Protein AF-A0A972PXU7-F1 (afdb_monomer_lite)

Structure (mmCIF, N/CA/C/O backbone):
data_AF-A0A972PXU7-F1
#
_entry.id   AF-A0A972PXU7-F1
#
loop_
_atom_site.group_PDB
_atom_site.id
_atom_site.type_symbol
_atom_site.label_atom_id
_atom_site.label_alt_id
_atom_site.label_comp_id
_atom_site.label_asym_id
_atom_site.label_entity_id
_atom_site.label_seq_id
_atom_site.pdbx_PDB_ins_code
_atom_site.Cartn_x
_atom_site.Cartn_y
_atom_site.Cartn_z
_atom_site.occupancy
_atom_site.B_iso_or_equiv
_atom_site.auth_seq_id
_atom_site.auth_comp_id
_atom_site.auth_asym_id
_atom_site.auth_atom_id
_atom_site.pdbx_PDB_model_num
ATOM 1 N N . MET A 1 1 ? -17.058 19.982 -6.299 1.00 46.00 1 MET A N 1
ATOM 2 C CA . MET A 1 1 ? -17.234 18.539 -6.049 1.00 46.00 1 MET A CA 1
ATOM 3 C C . MET A 1 1 ? -18.704 18.322 -5.757 1.00 46.00 1 MET A C 1
ATOM 5 O O . MET A 1 1 ? -19.185 18.882 -4.786 1.00 46.00 1 MET A O 1
ATOM 9 N N . ASN A 1 2 ? -19.433 17.648 -6.646 1.00 34.81 2 ASN A N 1
ATOM 10 C CA . ASN A 1 2 ? -20.823 17.286 -6.378 1.00 34.81 2 ASN A CA 1
ATOM 11 C C . ASN A 1 2 ? -20.800 16.030 -5.502 1.00 34.81 2 ASN A C 1
ATOM 13 O O . ASN A 1 2 ? -20.272 15.005 -5.926 1.00 34.81 2 ASN A O 1
ATOM 17 N N . GLU A 1 3 ? -21.329 16.130 -4.285 1.00 41.19 3 GLU A N 1
ATOM 18 C CA . GLU A 1 3 ? -21.506 15.033 -3.328 1.00 41.19 3 GLU A CA 1
ATOM 19 C C . GLU A 1 3 ? -22.617 14.077 -3.800 1.00 41.19 3 GLU A C 1
ATOM 21 O O . GLU A 1 3 ? -23.653 13.910 -3.157 1.00 41.19 3 GLU A O 1
ATOM 26 N N . SER A 1 4 ? -22.451 13.456 -4.969 1.00 44.94 4 SER A N 1
ATOM 27 C CA . SER A 1 4 ? -23.325 12.360 -5.379 1.00 44.94 4 SER A CA 1
ATOM 28 C C . SER A 1 4 ? -23.064 11.171 -4.453 1.00 44.94 4 SER A C 1
ATOM 30 O O . SER A 1 4 ? -22.029 10.518 -4.574 1.00 44.94 4 SER A O 1
ATOM 32 N N . GLN A 1 5 ? -23.979 10.973 -3.500 1.00 45.97 5 GLN A N 1
ATOM 33 C CA . GLN A 1 5 ? -24.183 9.804 -2.633 1.00 45.97 5 GLN A CA 1
ATOM 34 C C . GLN A 1 5 ? -23.050 8.768 -2.675 1.00 45.97 5 GLN A C 1
ATOM 36 O O . GLN A 1 5 ? -23.049 7.829 -3.471 1.00 45.97 5 GLN A O 1
ATOM 41 N N . TRP A 1 6 ? -22.078 8.953 -1.783 1.00 54.47 6 TRP A N 1
ATOM 42 C CA . TRP A 1 6 ? -20.998 8.006 -1.547 1.00 54.47 6 TRP A CA 1
ATOM 43 C C . TRP A 1 6 ? -21.564 6.726 -0.920 1.00 54.47 6 TRP A C 1
ATOM 45 O O . TRP A 1 6 ? -21.807 6.676 0.283 1.00 54.47 6 TRP A O 1
ATOM 55 N N . ASN A 1 7 ? -21.796 5.691 -1.727 1.00 61.12 7 ASN A N 1
ATOM 56 C CA . ASN A 1 7 ? -22.289 4.401 -1.246 1.00 61.12 7 ASN A CA 1
ATOM 57 C C . ASN A 1 7 ? -21.093 3.460 -1.016 1.00 61.12 7 ASN A C 1
ATOM 59 O O . ASN A 1 7 ? -20.758 2.642 -1.867 1.00 61.12 7 ASN A O 1
ATOM 63 N N . SER A 1 8 ? -20.381 3.656 0.099 1.00 77.50 8 SER A N 1
ATOM 64 C CA . SER A 1 8 ? -19.246 2.802 0.482 1.00 77.50 8 SER A CA 1
ATOM 65 C C . SER A 1 8 ? -19.729 1.547 1.190 1.00 77.50 8 SER A C 1
ATOM 67 O O . SER A 1 8 ? -20.596 1.606 2.065 1.00 77.50 8 SER A O 1
ATOM 69 N N . GLU A 1 9 ? -19.119 0.410 0.864 1.00 87.31 9 GLU A N 1
ATOM 70 C CA . GLU A 1 9 ? -19.305 -0.819 1.639 1.00 87.31 9 GLU A CA 1
ATOM 71 C C . GLU A 1 9 ? -18.681 -0.702 3.045 1.00 87.31 9 GLU A C 1
ATOM 73 O O . GLU A 1 9 ? -19.134 -1.367 3.974 1.00 87.31 9 GLU A O 1
ATOM 78 N N . TYR A 1 10 ? -17.687 0.174 3.221 1.00 95.06 10 TYR A N 1
ATOM 79 C CA . TYR A 1 10 ? -16.932 0.327 4.468 1.00 95.06 10 TYR A CA 1
ATOM 80 C C . TYR A 1 10 ? -17.072 1.735 5.050 1.00 95.06 10 TYR A C 1
ATOM 82 O O . TYR A 1 10 ? -17.041 2.731 4.323 1.00 95.06 10 TYR A O 1
ATOM 90 N N . ASP A 1 11 ? -17.159 1.811 6.371 1.00 96.06 11 ASP A N 1
ATOM 91 C CA . ASP A 1 11 ? -17.209 3.055 7.139 1.00 96.06 11 ASP A CA 1
ATOM 92 C C . ASP A 1 11 ? -15.798 3.633 7.361 1.00 96.06 11 ASP A C 1
ATOM 94 O O . ASP A 1 11 ? -15.631 4.842 7.535 1.00 96.06 11 ASP A O 1
ATOM 98 N N . ALA A 1 12 ? -14.764 2.784 7.303 1.00 97.62 12 ALA A N 1
ATOM 99 C CA . ALA A 1 12 ? -13.365 3.197 7.332 1.00 97.62 12 ALA A CA 1
ATOM 100 C C . ALA A 1 12 ? -12.458 2.271 6.507 1.00 97.62 12 ALA A C 1
ATOM 102 O O . ALA A 1 12 ? -12.722 1.078 6.340 1.00 97.62 12 ALA A O 1
ATOM 103 N N . VAL A 1 13 ? -11.343 2.829 6.039 1.00 98.31 13 VAL A N 1
ATOM 104 C CA . VAL A 1 13 ? -10.237 2.095 5.420 1.00 98.31 13 VAL A CA 1
ATOM 105 C C . VAL A 1 13 ? -8.972 2.362 6.225 1.00 98.31 13 VAL A C 1
ATOM 107 O O . VAL A 1 13 ? -8.625 3.515 6.475 1.00 98.31 13 VAL A O 1
ATOM 110 N N . ILE A 1 14 ? -8.273 1.304 6.621 1.00 98.44 14 ILE A N 1
ATOM 111 C CA . ILE A 1 14 ? -7.017 1.371 7.369 1.00 98.44 14 ILE A CA 1
ATOM 112 C C . ILE A 1 14 ? -5.935 0.688 6.541 1.00 98.44 14 ILE A C 1
ATOM 114 O O . ILE A 1 14 ? -6.064 -0.478 6.202 1.00 98.44 14 ILE A O 1
ATOM 118 N N . SER A 1 15 ? -4.852 1.389 6.238 1.00 98.31 15 SER A N 1
ATOM 119 C CA . SER A 1 15 ? -3.673 0.843 5.570 1.00 98.31 15 SER A CA 1
ATOM 120 C C . SER A 1 15 ? -2.505 0.775 6.543 1.00 98.31 15 SER A C 1
ATOM 122 O O . SER A 1 15 ? -2.267 1.730 7.282 1.00 98.31 15 SER A O 1
ATOM 124 N N . VAL A 1 16 ? -1.787 -0.346 6.555 1.00 97.19 16 VAL A N 1
ATOM 125 C CA . VAL A 1 16 ? -0.719 -0.649 7.512 1.00 97.19 16 VAL A CA 1
ATOM 126 C C . VAL A 1 16 ? 0.554 -1.046 6.756 1.00 97.19 16 VAL A C 1
ATOM 128 O O . VAL A 1 16 ? 0.605 -2.125 6.167 1.00 97.19 16 VAL A O 1
ATOM 131 N N . ASP A 1 17 ? 1.596 -0.207 6.814 1.00 94.56 17 ASP A N 1
ATOM 132 C CA . ASP A 1 17 ? 2.968 -0.607 6.452 1.00 94.56 17 ASP A CA 1
ATOM 133 C C . ASP A 1 17 ? 3.595 -1.298 7.668 1.00 94.56 17 ASP A C 1
ATOM 135 O O . ASP A 1 17 ? 3.670 -0.714 8.754 1.00 94.56 17 ASP A O 1
ATOM 139 N N . LEU A 1 18 ? 3.997 -2.559 7.512 1.00 88.50 18 LEU A N 1
ATOM 140 C CA . LEU A 1 18 ? 4.483 -3.411 8.594 1.00 88.50 18 LEU A CA 1
ATOM 141 C C . LEU A 1 18 ? 5.971 -3.709 8.440 1.00 88.50 18 LEU A C 1
ATOM 143 O O . LEU A 1 18 ? 6.469 -4.115 7.392 1.00 88.50 18 LEU A O 1
ATOM 147 N N . GLY A 1 19 ? 6.693 -3.691 9.557 1.00 82.06 19 GLY A N 1
ATOM 148 C CA . GLY A 1 19 ? 7.965 -4.399 9.614 1.00 82.06 19 GLY A CA 1
ATOM 149 C C . GLY A 1 19 ? 7.732 -5.912 9.556 1.00 82.06 19 GLY A C 1
ATOM 150 O O . GLY A 1 19 ? 7.236 -6.472 10.527 1.00 82.06 19 GLY A O 1
ATOM 151 N N . TRP A 1 20 ? 8.169 -6.600 8.489 1.00 82.12 20 TRP A N 1
ATOM 152 C CA . TRP A 1 20 ? 8.039 -8.071 8.322 1.00 82.12 20 TRP A CA 1
ATOM 153 C C . TRP A 1 20 ? 8.873 -8.910 9.321 1.00 82.12 20 TRP A C 1
ATOM 155 O O . TRP A 1 20 ? 9.271 -10.037 9.040 1.00 82.12 20 TRP A O 1
ATOM 165 N N . SER A 1 21 ? 9.238 -8.356 10.476 1.00 76.75 21 SER A N 1
ATOM 166 C CA . SER A 1 21 ? 9.814 -9.110 11.584 1.00 76.75 21 SER A CA 1
ATOM 167 C C . SER A 1 21 ? 9.607 -8.385 12.916 1.00 76.75 21 SER A C 1
ATOM 169 O O . SER A 1 21 ? 9.570 -7.151 12.940 1.00 76.75 21 SER A O 1
ATOM 171 N N . PRO A 1 22 ? 9.591 -9.109 14.053 1.00 70.88 22 PRO A N 1
ATOM 172 C CA . PRO A 1 22 ? 9.435 -8.497 15.377 1.00 70.88 22 PRO A CA 1
ATOM 173 C C . PRO A 1 22 ? 10.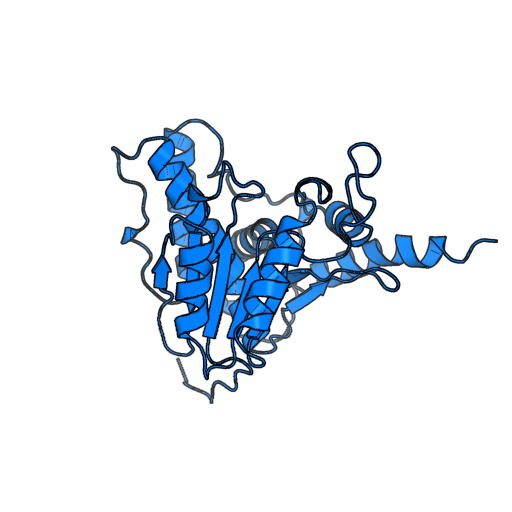482 -7.416 15.681 1.00 70.88 22 PRO A C 1
ATOM 175 O O . PRO A 1 22 ? 10.187 -6.398 16.296 1.00 70.88 22 PRO A O 1
ATOM 178 N N . ARG A 1 23 ? 11.712 -7.584 15.171 1.00 74.19 23 ARG A N 1
ATOM 179 C CA . ARG A 1 23 ? 12.806 -6.603 15.326 1.00 74.19 23 ARG A CA 1
ATOM 180 C C . ARG A 1 23 ? 12.550 -5.282 14.591 1.00 74.19 23 ARG A C 1
ATOM 182 O O . ARG A 1 23 ? 13.282 -4.322 14.806 1.00 74.19 23 ARG A O 1
ATOM 189 N N . LYS A 1 24 ? 11.559 -5.246 13.700 1.00 78.44 24 LYS A N 1
ATOM 190 C CA . LYS A 1 24 ? 11.162 -4.084 12.904 1.00 78.44 24 LYS A CA 1
ATOM 191 C C . LYS A 1 24 ? 9.767 -3.573 13.271 1.00 78.44 24 LYS A C 1
ATOM 193 O O . LYS A 1 24 ? 9.256 -2.732 12.547 1.00 78.44 24 LYS A O 1
ATOM 198 N N . ALA A 1 25 ? 9.171 -4.007 14.383 1.00 72.25 25 ALA A N 1
ATOM 199 C CA . ALA A 1 25 ? 7.842 -3.546 14.803 1.00 72.25 25 ALA A CA 1
ATOM 200 C C . ALA A 1 25 ? 7.746 -2.011 14.967 1.00 72.25 25 ALA A C 1
ATOM 202 O O . ALA A 1 25 ? 6.705 -1.420 14.706 1.00 72.25 25 ALA A O 1
ATOM 203 N N . SER A 1 26 ? 8.852 -1.334 15.298 1.00 76.31 26 SER A N 1
ATOM 204 C CA . SER A 1 26 ? 8.926 0.139 15.359 1.00 76.31 26 SER A CA 1
ATOM 205 C C . SER A 1 26 ? 8.814 0.844 13.996 1.00 76.31 26 SER A C 1
ATOM 207 O O . SER A 1 26 ? 8.694 2.070 13.931 1.00 76.31 26 SER A O 1
ATOM 209 N N . ARG A 1 27 ? 8.876 0.082 12.898 1.00 84.38 27 ARG A N 1
ATOM 210 C CA . ARG A 1 27 ? 8.668 0.549 11.521 1.00 84.38 27 ARG A CA 1
ATOM 211 C C . ARG A 1 27 ? 7.193 0.568 11.134 1.00 84.38 27 ARG A C 1
ATOM 213 O O . ARG A 1 27 ? 6.881 1.084 10.074 1.00 84.38 27 ARG A O 1
ATOM 220 N N . THR A 1 28 ? 6.304 0.047 11.982 1.00 90.62 28 THR A N 1
ATOM 221 C CA . THR A 1 28 ? 4.878 0.030 11.678 1.00 90.62 28 THR A CA 1
ATOM 222 C C . THR A 1 28 ? 4.324 1.447 11.593 1.00 90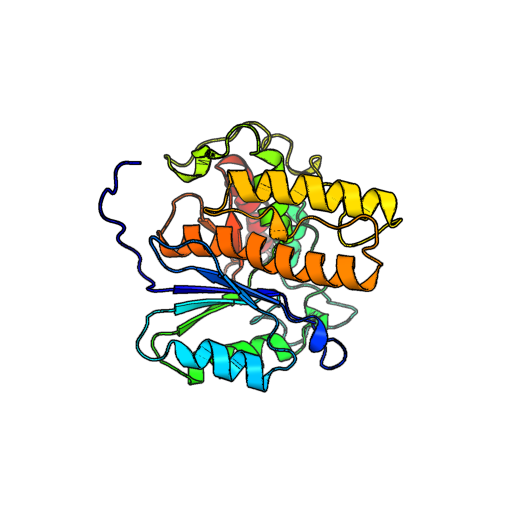.62 28 THR A C 1
ATOM 224 O O . THR A 1 28 ? 4.466 2.252 12.523 1.00 90.62 28 THR A O 1
ATOM 227 N N . ALA A 1 29 ? 3.680 1.734 10.472 1.00 94.56 29 ALA A N 1
ATOM 228 C CA . ALA A 1 29 ? 3.001 2.982 10.187 1.00 94.56 29 ALA A CA 1
ATOM 229 C C . ALA A 1 29 ? 1.600 2.674 9.672 1.00 94.56 29 ALA A C 1
ATOM 231 O O . ALA A 1 29 ? 1.385 1.661 9.009 1.00 94.56 29 ALA A O 1
ATOM 232 N N . ILE A 1 30 ? 0.650 3.546 9.988 1.00 96.62 30 ILE A N 1
ATOM 233 C CA . ILE A 1 30 ? -0.722 3.384 9.530 1.00 96.62 30 ILE A CA 1
ATOM 234 C C . ILE A 1 30 ? -1.267 4.674 8.944 1.00 96.62 30 ILE A C 1
ATOM 236 O O . ILE A 1 30 ? -0.922 5.765 9.403 1.00 96.62 30 ILE A O 1
ATOM 240 N N . ALA A 1 31 ? -2.168 4.524 7.986 1.00 97.88 31 ALA A N 1
ATOM 241 C CA . ALA A 1 31 ? -3.012 5.582 7.467 1.00 97.88 31 ALA A CA 1
ATOM 242 C C . ALA A 1 31 ? -4.472 5.131 7.559 1.00 97.88 31 ALA A C 1
ATOM 244 O O . ALA A 1 31 ? -4.794 3.988 7.244 1.00 97.88 31 ALA A O 1
ATOM 245 N N . ILE A 1 32 ? -5.347 6.013 8.016 1.00 98.00 32 ILE A N 1
ATOM 246 C CA . ILE A 1 32 ? -6.763 5.758 8.246 1.00 98.00 32 ILE A CA 1
ATOM 247 C C . ILE A 1 32 ? -7.543 6.794 7.460 1.00 98.00 32 ILE A C 1
ATOM 249 O O . ILE A 1 32 ? -7.239 7.983 7.518 1.00 98.00 32 ILE A O 1
ATOM 253 N N . TRP A 1 33 ? -8.582 6.349 6.775 1.00 97.38 33 TRP A N 1
ATOM 254 C CA . TRP A 1 33 ? -9.502 7.222 6.075 1.00 97.38 33 TRP A CA 1
ATOM 255 C C . TRP A 1 33 ? -10.946 6.836 6.369 1.00 97.38 33 TRP A C 1
ATOM 257 O O . TRP A 1 33 ? -11.286 5.655 6.451 1.00 97.38 33 TRP A O 1
ATOM 267 N N . ARG A 1 34 ? -11.790 7.858 6.501 1.00 95.69 34 ARG A N 1
ATOM 268 C CA . ARG A 1 34 ? -13.247 7.744 6.555 1.00 95.69 34 ARG A CA 1
ATOM 269 C C . ARG A 1 34 ? -13.848 8.560 5.408 1.00 95.69 34 ARG A C 1
ATOM 271 O O . ARG A 1 34 ? -13.313 9.628 5.097 1.00 95.69 34 ARG A O 1
ATOM 278 N N . PRO A 1 35 ? -14.956 8.111 4.794 1.00 91.38 35 PRO A N 1
ATOM 279 C CA . PRO A 1 35 ? -15.658 8.889 3.781 1.00 91.38 35 PRO A CA 1
ATOM 280 C C . PRO A 1 35 ? -15.925 10.333 4.225 1.00 91.38 35 PRO A C 1
ATOM 282 O O . PRO A 1 35 ? -16.389 10.576 5.337 1.00 91.38 35 PRO A O 1
ATOM 285 N N . GLY A 1 36 ? -15.608 11.292 3.352 1.00 87.75 36 GLY A N 1
ATOM 286 C CA . GLY A 1 36 ? -15.788 12.725 3.619 1.00 87.75 36 GLY A CA 1
ATOM 287 C C . GLY A 1 36 ? -14.758 13.358 4.563 1.00 87.75 36 GLY A C 1
ATOM 288 O O . GLY A 1 36 ? -14.915 14.524 4.913 1.00 87.75 36 GLY A O 1
ATOM 289 N N . GLN A 1 37 ? -13.720 12.627 4.979 1.00 93.19 37 GLN A N 1
ATOM 290 C CA . GLN A 1 37 ? -12.658 13.135 5.851 1.00 93.19 37 GLN A CA 1
ATOM 291 C C . GLN A 1 37 ? -11.286 13.033 5.178 1.00 93.19 37 GLN A C 1
ATOM 293 O O . GLN A 1 37 ? -11.053 12.162 4.333 1.00 93.19 37 GLN A O 1
ATOM 298 N N . ASP A 1 38 ? -10.370 13.907 5.590 1.00 94.31 38 ASP A N 1
ATOM 299 C CA . ASP A 1 38 ? -8.958 13.789 5.233 1.00 94.31 38 ASP A CA 1
ATOM 300 C C . ASP A 1 38 ? -8.331 12.576 5.943 1.00 94.31 38 ASP A C 1
ATOM 302 O O . ASP A 1 38 ? -8.706 12.265 7.081 1.00 94.31 38 ASP A O 1
ATOM 306 N N . PRO A 1 39 ? -7.373 11.873 5.312 1.00 95.88 39 PRO A N 1
ATOM 307 C CA . PRO A 1 39 ? -6.668 10.784 5.957 1.00 95.88 39 PRO A CA 1
ATOM 308 C C . PRO A 1 39 ? -5.892 11.250 7.187 1.00 95.88 39 PRO A C 1
ATOM 310 O O . PRO A 1 39 ? -5.213 12.276 7.172 1.00 95.88 39 PRO A O 1
ATOM 313 N N . VAL A 1 40 ? -5.927 10.431 8.232 1.00 95.81 40 VAL A N 1
ATOM 314 C CA . VAL A 1 40 ? -5.102 10.587 9.433 1.00 95.81 40 VAL A CA 1
ATOM 315 C C . VAL A 1 40 ? -4.091 9.452 9.506 1.00 95.81 40 VAL A C 1
ATOM 317 O O . VAL A 1 40 ? -4.311 8.374 8.962 1.00 95.81 40 VAL A O 1
ATOM 320 N N . TRP A 1 41 ? -2.967 9.657 10.182 1.00 94.38 41 TRP A N 1
ATOM 321 C CA . TRP A 1 41 ? -1.922 8.639 10.299 1.00 94.38 41 TRP A CA 1
ATOM 322 C C . TRP A 1 41 ? -1.381 8.551 11.716 1.00 94.38 41 TRP A C 1
ATOM 324 O O . TRP A 1 41 ? -1.420 9.509 12.488 1.00 94.38 41 TRP A O 1
ATOM 334 N N . ALA A 1 42 ? -0.844 7.383 12.052 1.00 92.38 42 ALA A N 1
ATOM 335 C CA . ALA A 1 42 ? -0.214 7.149 13.342 1.00 92.38 42 ALA A CA 1
ATOM 336 C C . ALA A 1 42 ? 0.944 6.154 13.232 1.00 92.38 42 ALA A C 1
ATOM 338 O O . ALA A 1 42 ? 1.142 5.477 12.220 1.00 92.38 42 ALA A O 1
ATOM 339 N N . LYS A 1 43 ? 1.710 6.052 14.319 1.00 89.19 43 LYS A N 1
ATOM 340 C CA . LYS A 1 43 ? 2.739 5.030 14.509 1.00 89.19 43 LYS A CA 1
ATOM 341 C C . LYS A 1 43 ? 2.464 4.312 15.827 1.00 89.19 43 LYS A C 1
ATOM 343 O O . LYS A 1 43 ? 2.882 4.815 16.867 1.00 89.19 43 LYS A O 1
ATOM 348 N N . PRO A 1 44 ? 1.760 3.169 15.810 1.00 79.88 44 PRO A N 1
ATOM 349 C CA . PRO A 1 44 ? 1.342 2.498 17.039 1.00 79.88 44 PRO A CA 1
ATOM 350 C C . PRO A 1 44 ? 2.519 2.027 17.909 1.00 79.88 44 PRO A C 1
ATOM 352 O O . PRO A 1 44 ? 2.336 1.783 19.087 1.00 79.88 44 PRO A O 1
ATOM 355 N N . GLY A 1 45 ? 3.746 1.929 17.386 1.00 75.12 45 GLY A N 1
ATOM 356 C CA . GLY A 1 45 ? 4.943 1.619 18.182 1.00 75.12 45 GLY A CA 1
ATOM 357 C C . GLY A 1 45 ? 5.078 0.144 18.588 1.00 75.12 45 GLY A C 1
ATOM 358 O O . GLY A 1 45 ? 6.202 -0.328 18.758 1.00 75.12 45 GLY A O 1
ATOM 359 N N . SER A 1 46 ? 3.970 -0.603 18.664 1.00 81.88 46 SER A N 1
ATOM 360 C CA . SER A 1 46 ? 3.931 -2.046 18.922 1.00 81.88 46 SER A CA 1
ATOM 361 C C . SER A 1 46 ? 2.719 -2.735 18.265 1.00 81.88 46 SER A C 1
ATOM 363 O O . SER A 1 46 ? 1.766 -2.075 17.845 1.00 81.88 46 SER A O 1
ATOM 365 N N . SER A 1 47 ? 2.732 -4.074 18.176 1.00 84.50 47 SER A N 1
ATOM 366 C CA . SER A 1 47 ? 1.577 -4.843 17.676 1.00 84.50 47 SER A CA 1
ATOM 367 C C . SER A 1 47 ? 0.344 -4.760 18.594 1.00 84.50 47 SER A C 1
ATOM 369 O O . SER A 1 47 ? -0.751 -4.584 18.064 1.00 84.50 47 SER A O 1
ATOM 371 N N . PRO A 1 48 ? 0.459 -4.836 19.939 1.00 88.44 48 PRO A N 1
ATOM 372 C CA . PRO A 1 48 ? -0.683 -4.591 20.825 1.00 88.44 48 PRO A CA 1
ATOM 373 C C . PRO A 1 48 ? -1.326 -3.215 20.629 1.00 88.44 48 PRO A C 1
ATOM 375 O O . PRO A 1 48 ? -2.550 -3.114 20.598 1.00 88.44 48 PRO A O 1
ATOM 378 N N . ASP A 1 49 ? -0.520 -2.168 20.441 1.00 90.50 49 ASP A N 1
ATOM 379 C CA . ASP A 1 49 ? -1.031 -0.815 20.198 1.00 90.50 49 ASP A CA 1
ATOM 380 C C . ASP A 1 49 ? -1.721 -0.700 18.832 1.00 90.50 49 ASP A C 1
ATOM 382 O O . ASP A 1 49 ? -2.744 -0.026 18.715 1.00 90.50 49 ASP A O 1
ATOM 386 N N . LEU A 1 50 ? -1.212 -1.404 17.811 1.00 92.75 50 LEU A N 1
ATOM 387 C CA . LEU A 1 50 ? -1.865 -1.512 16.503 1.00 92.75 50 LEU A CA 1
ATOM 388 C C . LEU A 1 50 ? -3.251 -2.152 16.639 1.00 92.75 50 LEU A C 1
ATOM 390 O O . LEU A 1 50 ? -4.232 -1.588 16.163 1.00 92.75 50 LEU A O 1
ATOM 394 N N . LEU A 1 51 ? -3.340 -3.303 17.313 1.00 95.19 51 LEU A N 1
ATOM 395 C CA . LEU A 1 51 ? -4.609 -4.007 17.518 1.00 95.19 51 LEU A CA 1
ATOM 396 C C . LEU A 1 51 ? -5.585 -3.180 18.359 1.00 95.19 51 LEU A C 1
ATOM 398 O O . LEU A 1 51 ? -6.769 -3.133 18.040 1.00 95.19 51 LEU A O 1
ATOM 402 N N . LYS A 1 52 ? -5.101 -2.484 19.394 1.00 95.31 52 LYS A N 1
ATOM 403 C CA . LYS A 1 52 ? -5.922 -1.583 20.213 1.00 95.31 52 LYS A CA 1
ATOM 404 C C . LYS A 1 52 ? -6.507 -0.445 19.382 1.00 95.31 52 LYS A C 1
ATOM 406 O O . LYS A 1 52 ? -7.677 -0.113 19.548 1.00 95.31 52 LYS A O 1
ATOM 411 N N . LEU A 1 53 ? -5.701 0.149 18.505 1.00 95.44 53 LEU A N 1
ATOM 412 C CA . LEU A 1 53 ? -6.161 1.223 17.640 1.00 95.44 53 LEU A CA 1
ATOM 413 C C . LEU A 1 53 ? -7.156 0.719 16.588 1.00 95.44 53 LEU A C 1
ATOM 415 O O . LEU A 1 53 ? -8.197 1.331 16.408 1.00 95.44 53 LEU A O 1
ATOM 419 N N . ILE A 1 54 ? -6.896 -0.414 15.933 1.00 96.50 54 ILE A N 1
ATOM 420 C CA . ILE A 1 54 ? -7.873 -1.017 15.009 1.00 96.50 54 ILE A CA 1
ATOM 421 C C . ILE A 1 54 ? -9.169 -1.371 15.761 1.00 96.50 54 ILE A C 1
ATOM 423 O O . ILE A 1 54 ? -10.268 -1.118 15.274 1.00 96.50 54 ILE A O 1
ATOM 427 N N . GLY A 1 55 ? -9.059 -1.862 16.996 1.00 96.94 55 GLY A N 1
ATOM 428 C CA . GLY A 1 55 ? -10.202 -2.154 17.857 1.00 96.94 55 GLY A CA 1
ATOM 429 C C . GLY A 1 55 ? -11.021 -0.935 18.284 1.00 96.94 55 GLY A C 1
ATOM 430 O O . GLY A 1 55 ? -12.164 -1.107 18.698 1.00 96.94 55 GLY A O 1
ATOM 431 N N . SER A 1 56 ? -10.522 0.299 18.132 1.00 97.00 56 SER A N 1
ATOM 432 C CA . SER A 1 56 ? -11.349 1.489 18.380 1.00 97.00 56 SER A CA 1
ATOM 433 C C . SER A 1 56 ? -12.434 1.710 17.321 1.00 97.00 56 SER A C 1
ATOM 435 O O . SER A 1 56 ? -13.259 2.601 17.489 1.00 97.00 56 SER A O 1
ATOM 437 N N . PHE A 1 57 ? -12.432 0.918 16.244 1.00 97.25 57 PHE A N 1
ATOM 438 C CA . PHE A 1 57 ? -13.435 0.934 15.177 1.00 97.25 57 PHE A CA 1
ATOM 439 C C . PHE A 1 57 ? -14.469 -0.196 15.321 1.00 97.25 57 PHE A C 1
ATOM 441 O O . PHE A 1 57 ? -15.210 -0.485 14.387 1.00 97.25 57 PHE A O 1
ATOM 448 N N . VAL A 1 58 ? -14.529 -0.887 16.466 1.00 96.31 58 VAL A N 1
ATOM 449 C CA . VAL A 1 58 ? -15.589 -1.878 16.715 1.00 96.31 58 VAL A CA 1
ATOM 450 C C . VAL A 1 58 ? -16.963 -1.213 16.579 1.00 96.31 58 VAL A C 1
ATOM 452 O O . VAL A 1 58 ? -17.227 -0.189 17.204 1.00 96.31 58 VAL A O 1
ATOM 455 N N . GLY A 1 59 ? -17.833 -1.824 15.773 1.00 93.81 59 GLY A N 1
ATOM 456 C CA . GLY A 1 59 ? -19.131 -1.269 15.376 1.00 93.81 59 GLY A CA 1
ATOM 457 C C . GLY A 1 59 ? -19.159 -0.760 13.932 1.00 93.81 59 GLY A C 1
ATOM 458 O O . GLY A 1 59 ? -20.227 -0.770 13.327 1.00 93.81 59 GLY A O 1
ATOM 459 N N . ASP A 1 60 ? -17.999 -0.420 13.366 1.00 96.06 60 ASP A N 1
ATOM 460 C CA . ASP A 1 60 ? -17.840 -0.010 11.970 1.00 96.06 60 ASP A CA 1
ATOM 461 C C . ASP A 1 60 ? -17.576 -1.234 11.065 1.00 96.06 60 ASP A C 1
ATOM 463 O O . ASP A 1 60 ? -16.982 -2.238 11.485 1.00 96.06 60 ASP A O 1
ATOM 467 N N . ARG A 1 61 ? -17.954 -1.140 9.784 1.00 97.31 61 ARG A N 1
ATOM 468 C CA . ARG A 1 61 ? -17.435 -2.002 8.713 1.00 97.31 61 ARG A CA 1
ATOM 469 C C . ARG A 1 61 ? -16.097 -1.445 8.242 1.00 97.31 61 ARG A C 1
ATOM 471 O O . ARG A 1 61 ? -16.047 -0.347 7.693 1.00 97.31 61 ARG A O 1
ATOM 478 N N . VAL A 1 62 ? -15.008 -2.184 8.434 1.00 98.25 62 VAL A N 1
ATOM 479 C CA . VAL A 1 62 ? -13.648 -1.668 8.199 1.00 98.25 62 VAL A CA 1
ATOM 480 C C . VAL A 1 62 ? -12.896 -2.540 7.210 1.00 98.25 62 VAL A C 1
ATOM 482 O O . VAL A 1 62 ? -12.789 -3.752 7.396 1.00 98.25 62 VAL A O 1
ATOM 485 N N . LEU A 1 63 ? -12.326 -1.911 6.184 1.00 98.50 63 LEU A N 1
ATOM 486 C CA . LEU A 1 63 ? -11.355 -2.547 5.299 1.00 98.50 63 LEU A CA 1
ATOM 487 C C . LEU A 1 63 ? -9.946 -2.281 5.830 1.00 98.50 63 LEU A C 1
ATOM 489 O O . LEU A 1 63 ? -9.528 -1.129 5.927 1.00 98.50 63 LEU A O 1
ATOM 493 N N . VAL A 1 64 ? -9.199 -3.335 6.140 1.00 98.50 64 VAL A N 1
ATOM 494 C CA . VAL A 1 64 ? -7.816 -3.239 6.615 1.00 98.50 64 VAL A CA 1
ATOM 495 C C . VAL A 1 64 ? -6.866 -3.809 5.565 1.00 98.50 64 VAL A C 1
ATOM 497 O O . VAL A 1 64 ? -6.949 -4.980 5.213 1.00 98.50 64 VAL A O 1
ATOM 500 N N . LEU A 1 65 ? -5.943 -2.985 5.078 1.00 98.50 65 LEU A N 1
ATOM 501 C CA . LEU A 1 65 ? -4.897 -3.341 4.128 1.00 98.50 65 LEU A CA 1
ATOM 502 C C . LEU A 1 65 ? -3.581 -3.560 4.875 1.00 98.50 65 LEU A C 1
ATOM 504 O O . LEU A 1 65 ? -3.096 -2.643 5.539 1.00 98.50 65 LEU A O 1
ATOM 508 N N . LEU A 1 66 ? -2.982 -4.741 4.742 1.00 97.56 66 LEU A N 1
ATOM 509 C CA . LEU A 1 66 ? -1.687 -5.060 5.346 1.00 97.56 66 LEU A CA 1
ATOM 510 C C . LEU A 1 66 ? -0.608 -5.198 4.266 1.00 97.56 66 LEU A C 1
ATOM 512 O O . LEU A 1 66 ? -0.724 -6.073 3.409 1.00 97.56 66 LEU A O 1
ATOM 516 N N . ASP A 1 67 ? 0.468 -4.405 4.346 1.00 95.69 67 ASP A N 1
ATOM 517 C CA . ASP A 1 67 ? 1.661 -4.562 3.494 1.00 95.69 67 ASP A CA 1
ATOM 518 C C . ASP A 1 67 ? 2.500 -5.759 3.962 1.00 95.69 67 ASP A C 1
ATOM 520 O O . ASP A 1 67 ? 3.593 -5.616 4.512 1.00 95.69 67 ASP A O 1
ATOM 524 N N . ILE A 1 68 ? 1.928 -6.957 3.850 1.00 95.06 68 ILE A N 1
ATOM 525 C CA . ILE A 1 68 ? 2.560 -8.251 4.106 1.00 95.06 68 ILE A CA 1
ATOM 526 C C . ILE A 1 68 ? 1.666 -9.369 3.542 1.00 95.06 68 ILE A C 1
ATOM 528 O O . ILE A 1 68 ? 0.446 -9.307 3.694 1.00 95.06 68 ILE A O 1
ATOM 532 N N . PRO A 1 69 ? 2.241 -10.439 2.969 1.00 95.62 69 PRO A N 1
ATOM 533 C CA . PRO A 1 69 ? 1.491 -11.640 2.629 1.00 95.62 69 PRO A CA 1
ATOM 534 C C . PRO A 1 69 ? 0.673 -12.207 3.794 1.00 95.62 69 PRO A C 1
ATOM 536 O O . PRO A 1 69 ? 1.235 -12.552 4.837 1.00 95.62 69 PRO A O 1
ATOM 539 N N . ILE A 1 70 ? -0.646 -12.344 3.604 1.00 95.94 70 ILE A N 1
ATOM 540 C CA . ILE A 1 70 ? -1.564 -12.881 4.633 1.00 95.94 70 ILE A CA 1
ATOM 541 C C . ILE A 1 70 ? -2.022 -14.321 4.360 1.00 95.94 70 ILE A C 1
ATOM 543 O O . ILE A 1 70 ? -2.533 -14.985 5.261 1.00 95.94 70 ILE A O 1
ATOM 547 N N . ARG A 1 71 ? -1.853 -14.817 3.126 1.00 95.38 71 ARG A N 1
ATOM 548 C CA . ARG A 1 71 ? -2.247 -16.169 2.680 1.00 95.38 71 ARG A CA 1
ATOM 549 C C . ARG A 1 71 ? -1.252 -16.744 1.668 1.00 95.38 71 ARG A C 1
ATOM 551 O O . ARG A 1 71 ? -0.493 -15.995 1.045 1.00 95.38 71 ARG A O 1
ATOM 558 N N . GLY A 1 72 ? -1.260 -18.068 1.497 1.00 92.69 72 GLY A N 1
ATOM 559 C CA . GLY A 1 72 ? -0.424 -18.763 0.514 1.00 92.69 72 GLY A CA 1
ATOM 560 C C . GLY A 1 72 ? 1.083 -18.758 0.796 1.00 92.69 72 GLY A C 1
ATOM 561 O O . GLY A 1 72 ? 1.860 -18.994 -0.120 1.00 92.69 72 GLY A O 1
ATOM 562 N N . THR A 1 73 ? 1.531 -18.461 2.022 1.00 93.38 73 THR A N 1
ATOM 563 C CA . THR A 1 73 ? 2.965 -18.473 2.385 1.00 93.38 73 THR A CA 1
ATOM 564 C C . THR A 1 73 ? 3.464 -19.824 2.899 1.00 93.38 73 THR A C 1
ATOM 566 O O . THR A 1 73 ? 4.667 -19.997 3.102 1.00 93.38 73 THR A O 1
ATOM 569 N N . GLU A 1 74 ? 2.566 -20.786 3.121 1.00 90.94 74 GLU A N 1
ATOM 570 C CA . GLU A 1 74 ? 2.918 -22.107 3.638 1.00 90.94 74 GLU A CA 1
ATOM 571 C C . GLU A 1 74 ? 3.798 -22.886 2.658 1.00 90.94 74 GLU A C 1
ATOM 573 O O . GLU A 1 74 ? 3.563 -22.892 1.453 1.00 90.94 74 GLU A O 1
ATOM 578 N N . GLY A 1 75 ? 4.836 -23.539 3.184 1.00 91.44 75 GLY A N 1
ATOM 579 C CA . GLY A 1 75 ? 5.775 -24.324 2.380 1.00 91.44 75 GLY A CA 1
ATOM 580 C C . GLY A 1 75 ? 6.765 -23.503 1.545 1.00 91.44 75 GLY A C 1
ATOM 581 O O . GLY A 1 75 ? 7.632 -24.097 0.909 1.00 91.44 75 GLY A O 1
ATOM 582 N N . LEU A 1 76 ? 6.692 -22.165 1.557 1.00 94.94 76 LEU A N 1
ATOM 583 C CA . LEU A 1 76 ? 7.693 -21.322 0.903 1.00 94.94 76 LEU A CA 1
ATOM 584 C C . LEU A 1 76 ? 8.998 -21.284 1.702 1.00 94.94 76 LEU A C 1
ATOM 586 O O . LEU A 1 76 ? 9.008 -21.225 2.934 1.00 94.94 76 LEU A O 1
ATOM 590 N N . ASP A 1 77 ? 10.118 -21.227 0.990 1.00 95.00 77 ASP A N 1
ATOM 591 C CA . ASP A 1 77 ? 11.453 -21.152 1.576 1.00 95.00 77 ASP A CA 1
ATOM 592 C C . ASP A 1 77 ? 12.412 -20.344 0.684 1.00 95.00 77 ASP A C 1
ATOM 594 O O . ASP A 1 77 ? 12.002 -19.627 -0.226 1.00 95.00 77 ASP A O 1
ATOM 598 N N . LYS A 1 78 ? 13.722 -20.402 0.947 1.00 94.94 78 LYS A N 1
ATOM 599 C CA . LYS A 1 78 ? 14.704 -19.675 0.124 1.00 94.94 78 LYS A CA 1
ATOM 600 C C . LYS A 1 78 ? 14.829 -20.224 -1.304 1.00 94.94 78 LYS A C 1
ATOM 602 O O . LYS A 1 78 ? 15.237 -19.464 -2.178 1.00 94.94 78 LYS A O 1
ATOM 607 N N . ALA A 1 79 ? 14.555 -21.510 -1.519 1.00 95.44 79 ALA A N 1
ATOM 608 C CA . ALA A 1 79 ? 14.621 -22.163 -2.824 1.00 95.44 79 ALA A CA 1
ATOM 609 C C . ALA A 1 79 ? 13.335 -21.935 -3.634 1.00 95.44 79 ALA A C 1
ATOM 611 O O . ALA A 1 79 ? 13.404 -21.756 -4.848 1.00 95.44 79 ALA A O 1
ATOM 612 N N . HIS A 1 80 ? 12.190 -21.830 -2.953 1.00 94.88 80 HIS A N 1
ATOM 613 C CA . HIS A 1 80 ? 10.882 -21.505 -3.522 1.00 94.88 80 HIS A CA 1
ATOM 614 C C . HIS A 1 80 ? 10.303 -20.251 -2.840 1.00 94.88 80 HIS A C 1
ATOM 616 O O . HIS A 1 80 ? 9.405 -20.347 -2.003 1.00 94.88 80 HIS A O 1
ATOM 622 N N . PRO A 1 81 ? 10.837 -19.053 -3.154 1.00 96.12 81 PRO A N 1
ATOM 623 C CA . PRO A 1 81 ? 10.589 -17.856 -2.350 1.00 96.12 81 PRO A CA 1
ATOM 624 C C . PRO A 1 81 ? 9.280 -17.115 -2.632 1.00 96.12 81 PRO A C 1
ATOM 626 O O . PRO A 1 81 ? 8.936 -16.201 -1.877 1.00 96.12 81 PRO A O 1
ATOM 629 N N . PHE A 1 82 ? 8.588 -17.462 -3.715 1.00 95.88 82 PHE A N 1
ATOM 630 C CA . PHE A 1 82 ? 7.464 -16.714 -4.276 1.00 95.88 82 PHE A CA 1
ATOM 631 C C . PHE A 1 82 ? 6.252 -17.619 -4.494 1.00 95.88 82 PHE A C 1
ATOM 633 O O . PHE A 1 82 ? 6.396 -18.772 -4.901 1.00 95.88 82 PHE A O 1
ATOM 640 N N . ARG A 1 83 ? 5.056 -17.064 -4.286 1.00 95.50 83 ARG A N 1
ATOM 641 C CA . ARG A 1 83 ? 3.777 -17.682 -4.655 1.00 95.50 83 ARG A CA 1
ATOM 642 C C . ARG A 1 83 ? 3.563 -17.597 -6.170 1.00 95.50 83 ARG A C 1
ATOM 644 O O . ARG A 1 83 ? 4.136 -16.720 -6.819 1.00 95.50 83 ARG A O 1
ATOM 651 N N . PRO A 1 84 ? 2.668 -18.414 -6.746 1.00 94.50 84 PRO A N 1
ATOM 652 C CA . PRO A 1 84 ? 2.224 -18.256 -8.134 1.00 94.50 84 PRO A CA 1
ATOM 653 C C . PRO A 1 84 ? 1.704 -16.852 -8.461 1.00 94.50 84 PRO A C 1
ATOM 655 O O . PRO A 1 84 ? 2.101 -16.279 -9.474 1.00 94.50 84 PRO A O 1
ATOM 658 N N . LEU A 1 85 ? 0.916 -16.257 -7.557 1.00 95.19 85 LEU A N 1
ATOM 659 C CA . LEU A 1 85 ? 0.491 -14.855 -7.644 1.00 95.19 85 LEU A CA 1
ATOM 660 C C . LEU A 1 85 ? 1.686 -13.899 -7.759 1.00 95.19 85 LEU A C 1
ATOM 662 O O . LEU A 1 85 ? 1.721 -13.057 -8.654 1.00 95.19 85 LEU A O 1
ATOM 666 N N . ASP A 1 86 ? 2.700 -14.070 -6.910 1.00 95.69 86 ASP A N 1
ATOM 667 C CA . ASP A 1 86 ? 3.872 -13.195 -6.913 1.00 95.69 86 ASP A CA 1
ATOM 668 C C . ASP A 1 86 ? 4.663 -13.321 -8.220 1.00 95.69 86 ASP A C 1
ATOM 670 O O . ASP A 1 86 ? 5.102 -12.328 -8.796 1.00 95.69 86 ASP A O 1
ATOM 674 N N . MET A 1 87 ? 4.818 -14.546 -8.725 1.00 95.06 87 MET A N 1
ATOM 675 C CA . MET A 1 87 ? 5.497 -14.794 -9.995 1.00 95.06 87 MET A CA 1
ATOM 676 C C . MET A 1 87 ? 4.747 -14.169 -11.180 1.00 95.06 87 MET A C 1
ATOM 678 O O . MET A 1 87 ? 5.387 -13.592 -12.063 1.00 95.06 87 MET A O 1
ATOM 682 N N . ALA A 1 88 ? 3.411 -14.228 -11.194 1.00 95.19 88 ALA A N 1
ATOM 683 C CA . ALA A 1 88 ? 2.594 -13.566 -12.211 1.00 95.19 88 ALA A CA 1
ATOM 684 C C . ALA A 1 88 ? 2.760 -12.036 -12.166 1.00 95.19 88 ALA A C 1
ATOM 686 O O . ALA A 1 88 ? 2.991 -11.402 -13.199 1.00 95.19 88 ALA A O 1
ATOM 687 N N . LEU A 1 89 ? 2.743 -11.441 -10.970 1.00 95.12 89 LEU A N 1
ATOM 688 C CA . LEU A 1 89 ? 2.963 -10.004 -10.774 1.00 95.12 89 LEU A CA 1
ATOM 689 C C . LEU A 1 89 ? 4.374 -9.565 -11.194 1.00 95.12 89 LEU A C 1
ATOM 691 O O . LEU A 1 89 ? 4.529 -8.558 -11.889 1.00 95.12 89 LEU A O 1
ATOM 695 N N . ILE A 1 90 ? 5.400 -10.355 -10.869 1.00 94.44 90 ILE A N 1
ATOM 696 C CA . ILE A 1 90 ? 6.770 -10.135 -11.356 1.00 94.44 90 ILE A CA 1
ATOM 697 C C . ILE A 1 90 ? 6.810 -10.175 -12.889 1.00 94.44 90 ILE A C 1
ATOM 699 O O . ILE A 1 90 ? 7.441 -9.316 -13.507 1.00 94.44 90 ILE A O 1
ATOM 703 N N . GLY A 1 91 ? 6.080 -11.100 -13.522 1.00 91.56 91 GLY A N 1
ATOM 704 C CA . GLY A 1 91 ? 5.903 -11.153 -14.980 1.00 91.56 91 GLY A CA 1
ATOM 705 C C . GLY A 1 91 ? 5.223 -9.908 -15.572 1.00 91.56 91 GLY A C 1
ATOM 706 O O . GLY A 1 91 ? 5.525 -9.502 -16.699 1.00 91.56 91 GLY A O 1
ATOM 707 N N . CYS A 1 92 ? 4.380 -9.232 -14.790 1.00 92.12 92 CYS A N 1
ATOM 708 C CA . CYS A 1 92 ? 3.796 -7.930 -15.131 1.00 92.12 92 CYS A CA 1
ATOM 709 C C . CYS A 1 92 ? 4.776 -6.760 -14.927 1.00 92.12 92 CYS A C 1
ATOM 711 O O . CYS A 1 92 ? 4.428 -5.605 -15.164 1.00 92.12 92 CYS A O 1
ATOM 713 N N . GLY A 1 93 ? 6.014 -7.029 -14.504 1.00 91.44 93 GLY A N 1
ATOM 714 C CA . GLY A 1 93 ? 7.018 -6.016 -14.197 1.00 91.44 93 GLY A CA 1
ATOM 715 C C . GLY A 1 93 ? 6.849 -5.382 -12.818 1.00 91.44 93 GLY A C 1
ATOM 716 O O . GLY A 1 93 ? 7.410 -4.310 -12.594 1.00 91.44 93 GLY A O 1
ATOM 717 N N . ILE A 1 94 ? 6.084 -5.997 -11.909 1.00 92.00 94 ILE A N 1
ATOM 718 C CA . ILE A 1 94 ? 5.906 -5.539 -10.526 1.00 92.00 94 ILE A CA 1
ATOM 719 C C . ILE A 1 94 ? 6.940 -6.259 -9.655 1.00 92.00 94 ILE A C 1
ATOM 721 O O . ILE A 1 94 ? 6.786 -7.449 -9.389 1.00 92.00 94 ILE A O 1
ATOM 725 N N . PRO A 1 95 ? 8.022 -5.589 -9.220 1.00 89.69 95 PRO A N 1
ATOM 726 C CA . PRO A 1 95 ? 8.995 -6.222 -8.345 1.00 89.69 95 PRO A CA 1
ATOM 727 C C . PRO A 1 95 ? 8.340 -6.515 -6.998 1.00 89.69 95 PRO A C 1
ATOM 729 O O . PRO A 1 95 ? 7.735 -5.625 -6.412 1.00 89.69 95 PRO A O 1
ATOM 732 N N . LEU A 1 96 ? 8.502 -7.735 -6.496 1.00 90.50 96 LEU A N 1
ATOM 733 C CA . LEU A 1 96 ? 7.985 -8.138 -5.193 1.00 90.50 96 LEU A CA 1
ATOM 734 C C . LEU A 1 96 ? 9.114 -8.562 -4.267 1.00 90.50 96 LEU A C 1
ATOM 736 O O . LEU A 1 96 ? 10.162 -9.060 -4.696 1.00 90.50 96 LEU A O 1
ATOM 740 N N . TYR A 1 97 ? 8.885 -8.379 -2.971 1.00 89.50 97 TYR A N 1
ATOM 741 C CA . TYR A 1 97 ? 9.751 -8.964 -1.962 1.00 89.50 97 TYR A CA 1
ATOM 742 C C . TYR A 1 97 ? 9.396 -10.449 -1.770 1.00 89.50 97 TYR A C 1
ATOM 744 O O . TYR A 1 97 ? 8.219 -10.790 -1.838 1.00 89.50 97 TYR A O 1
ATOM 752 N N . PRO A 1 98 ? 10.376 -11.344 -1.542 1.00 92.56 98 PRO A N 1
ATOM 753 C CA . PRO A 1 98 ? 10.114 -12.769 -1.350 1.00 92.56 98 PRO A CA 1
ATOM 754 C C . PRO A 1 98 ? 9.096 -13.066 -0.243 1.00 92.56 98 PRO A C 1
ATOM 756 O O . PRO A 1 98 ? 9.369 -12.801 0.931 1.00 92.56 98 PRO A O 1
ATOM 759 N N . SER A 1 99 ? 7.971 -13.677 -0.608 1.00 93.31 99 SER A N 1
ATOM 760 C CA . SER A 1 99 ? 6.846 -13.961 0.292 1.00 93.31 99 SER A CA 1
ATOM 761 C C . SER A 1 99 ? 7.191 -14.915 1.429 1.00 93.31 99 SER A C 1
ATOM 763 O O . SER A 1 99 ? 6.652 -14.768 2.524 1.00 93.31 99 SER A O 1
ATOM 765 N N . TYR A 1 100 ? 8.169 -15.813 1.245 1.00 93.19 100 TYR A N 1
ATOM 766 C CA . TYR A 1 100 ? 8.652 -16.679 2.334 1.00 93.19 100 TYR A CA 1
ATOM 767 C C . TYR A 1 100 ? 9.134 -15.883 3.563 1.00 93.19 100 TYR A C 1
ATOM 769 O O . TYR A 1 100 ? 9.140 -16.393 4.682 1.00 93.19 100 TYR A O 1
ATOM 777 N N . ARG A 1 101 ? 9.557 -14.621 3.378 1.00 91.69 101 ARG A N 1
ATOM 778 C CA . ARG A 1 101 ? 10.050 -13.769 4.472 1.00 91.69 101 ARG A CA 1
ATOM 779 C C . ARG A 1 101 ? 8.948 -13.292 5.406 1.00 91.69 101 ARG A C 1
ATOM 781 O O . ARG A 1 101 ? 9.274 -12.903 6.522 1.00 91.69 101 ARG A O 1
ATOM 788 N N . ALA A 1 102 ? 7.694 -13.311 4.964 1.00 90.38 102 ALA A N 1
ATOM 789 C CA . ALA A 1 102 ? 6.556 -13.012 5.821 1.00 90.38 102 ALA A CA 1
ATOM 790 C C . ALA A 1 102 ? 6.314 -14.126 6.854 1.00 90.38 102 ALA A C 1
ATOM 792 O O . ALA A 1 102 ? 5.853 -13.848 7.960 1.00 90.38 102 ALA A O 1
ATOM 793 N N . GLY A 1 103 ? 6.653 -15.380 6.522 1.00 89.62 103 GLY A N 1
ATOM 794 C CA . GLY A 1 103 ? 6.357 -16.535 7.369 1.00 89.62 103 GLY A CA 1
ATOM 795 C C . GLY A 1 103 ? 4.863 -16.614 7.703 1.00 89.62 103 GLY A C 1
ATOM 796 O O . GLY A 1 103 ? 4.019 -16.479 6.816 1.00 89.62 103 GLY A O 1
ATOM 797 N N . SER A 1 104 ? 4.541 -16.801 8.987 1.00 91.62 104 SER A N 1
ATOM 798 C CA . SER A 1 104 ? 3.167 -16.794 9.509 1.00 91.62 104 SER A CA 1
ATOM 799 C C . SER A 1 104 ? 2.673 -15.416 9.967 1.00 91.62 104 SER A C 1
ATOM 801 O O . SER A 1 104 ? 1.483 -15.269 10.237 1.00 91.62 104 SER A O 1
ATOM 803 N N . LEU A 1 105 ? 3.546 -14.400 10.025 1.00 91.75 105 LEU A N 1
ATOM 804 C CA . LEU A 1 105 ? 3.267 -13.113 10.674 1.00 91.75 105 LEU A CA 1
ATOM 805 C C . LEU A 1 105 ? 2.032 -12.410 10.098 1.00 91.75 105 LEU A C 1
ATOM 807 O O . LEU A 1 105 ? 1.175 -11.957 10.853 1.00 91.75 105 LEU A O 1
ATOM 811 N N . GLY A 1 106 ? 1.936 -12.319 8.769 1.00 93.75 106 GLY A N 1
ATOM 812 C CA . GLY A 1 106 ? 0.814 -11.644 8.115 1.00 93.75 106 GLY A CA 1
ATOM 813 C C . GLY A 1 106 ? -0.514 -12.353 8.361 1.00 93.75 106 GLY A C 1
ATOM 814 O O . GLY A 1 106 ? -1.509 -11.702 8.667 1.00 93.75 106 GLY A O 1
ATOM 815 N N . ARG A 1 107 ? -0.516 -13.691 8.321 1.00 95.38 107 ARG A N 1
ATOM 816 C CA . ARG A 1 107 ? -1.703 -14.504 8.613 1.00 95.38 107 ARG A CA 1
ATOM 817 C C . ARG A 1 107 ? -2.149 -14.381 10.066 1.00 95.38 107 ARG A C 1
ATOM 819 O O . ARG A 1 107 ? -3.334 -14.215 10.327 1.00 95.38 107 ARG A O 1
ATOM 826 N N . GLU A 1 108 ? -1.215 -14.475 11.009 1.00 95.19 108 GLU A N 1
ATOM 827 C CA . GLU A 1 108 ? -1.510 -14.333 12.438 1.00 95.19 108 GLU A CA 1
ATOM 828 C C . GLU A 1 108 ? -2.106 -12.956 12.745 1.00 95.19 108 GLU A C 1
ATOM 830 O O . GLU A 1 108 ? -3.099 -12.865 13.464 1.00 95.19 108 GLU A O 1
ATOM 835 N N . LEU A 1 109 ? -1.548 -11.894 12.155 1.00 94.88 109 LEU A N 1
ATOM 836 C CA . LEU A 1 109 ? -2.064 -10.539 12.323 1.00 94.88 109 LEU A CA 1
ATOM 837 C C . LEU A 1 109 ? -3.439 -10.352 11.667 1.00 94.88 109 LEU A C 1
ATOM 839 O O . LEU A 1 109 ? -4.314 -9.752 12.285 1.00 94.88 109 LEU A O 1
ATOM 843 N N . ALA A 1 110 ? -3.645 -10.879 10.457 1.00 96.94 110 ALA A N 1
ATOM 844 C CA . ALA A 1 110 ? -4.943 -10.833 9.787 1.00 96.94 110 ALA A CA 1
ATOM 845 C C . ALA A 1 110 ? -6.026 -11.520 10.630 1.00 96.94 110 ALA A C 1
ATOM 847 O O . ALA A 1 110 ? -7.036 -10.898 10.944 1.00 96.94 110 ALA A O 1
ATOM 848 N N . ASN A 1 111 ? -5.761 -12.741 11.106 1.00 97.56 111 ASN A N 1
ATOM 849 C CA . ASN A 1 111 ? -6.679 -13.477 11.977 1.00 97.56 111 ASN A CA 1
ATOM 850 C C . ASN A 1 111 ? -6.950 -12.733 13.293 1.00 97.56 111 ASN A C 1
ATOM 852 O O . ASN A 1 111 ? -8.078 -12.727 13.778 1.00 97.56 111 ASN A O 1
ATOM 856 N N . ALA A 1 112 ? -5.925 -12.109 13.884 1.00 97.31 112 ALA A N 1
ATOM 857 C CA . ALA A 1 112 ? -6.090 -11.326 15.103 1.00 97.31 112 ALA A CA 1
ATOM 858 C C . ALA A 1 112 ? -7.002 -10.113 14.879 1.00 97.31 112 ALA A C 1
ATOM 860 O O . ALA A 1 112 ? -7.838 -9.835 15.730 1.00 97.31 112 ALA A O 1
ATOM 861 N N . ILE A 1 113 ? -6.868 -9.417 13.746 1.00 97.88 113 ILE A N 1
ATOM 862 C CA . ILE A 1 113 ? -7.711 -8.270 13.385 1.00 97.88 113 ILE A CA 1
ATOM 863 C C . ILE A 1 113 ? -9.147 -8.716 13.091 1.00 97.88 113 ILE A C 1
ATOM 865 O O . ILE A 1 113 ? -10.078 -8.152 13.657 1.00 97.88 113 ILE A O 1
ATOM 869 N N . GLU A 1 114 ? -9.340 -9.741 12.260 1.00 97.56 114 GLU A N 1
ATOM 870 C CA . GLU A 1 114 ? -10.674 -10.279 11.941 1.00 97.56 114 GLU A CA 1
ATOM 871 C C . GLU A 1 114 ? -11.369 -10.846 13.192 1.00 97.56 114 GLU A C 1
ATOM 873 O O . GLU A 1 114 ? -12.586 -10.754 13.333 1.00 97.56 114 GLU A O 1
ATOM 878 N N . GLY A 1 115 ? -10.598 -11.353 14.160 1.00 97.56 115 GLY A N 1
ATOM 879 C CA . GLY A 1 115 ? -11.101 -11.794 15.461 1.00 97.56 115 GLY A CA 1
ATOM 880 C C . GLY A 1 115 ? -11.597 -10.669 16.381 1.00 97.56 115 GLY A C 1
ATOM 881 O O . GLY A 1 115 ? -12.297 -10.963 17.349 1.00 97.56 115 GLY A O 1
ATOM 882 N N . ILE A 1 116 ? -11.271 -9.397 16.106 1.00 97.44 116 ILE A N 1
ATOM 883 C CA . ILE A 1 116 ? -11.761 -8.249 16.891 1.00 97.44 116 ILE A CA 1
ATOM 884 C C . ILE A 1 116 ? -13.243 -7.978 16.601 1.00 97.44 116 ILE A C 1
ATOM 886 O O . ILE A 1 116 ? -14.001 -7.654 17.515 1.00 97.44 116 ILE A O 1
ATOM 890 N N . SER A 1 117 ? -13.657 -8.068 15.335 1.00 97.25 117 SER A N 1
ATOM 891 C CA . SER A 1 117 ? -15.013 -7.733 14.893 1.00 97.25 117 SER A CA 1
ATOM 892 C C . SER A 1 117 ? -15.346 -8.428 13.576 1.00 97.25 117 SER A C 1
ATOM 894 O O . SER A 1 117 ? -14.586 -8.335 12.616 1.00 97.25 117 SER A O 1
ATOM 896 N N . GLY A 1 118 ? -16.544 -9.016 13.483 1.00 95.00 118 GLY A N 1
ATOM 897 C CA . GLY A 1 118 ? -17.058 -9.582 12.227 1.00 95.00 118 GLY A CA 1
ATOM 898 C C . GLY A 1 118 ? -17.327 -8.543 11.126 1.00 95.00 118 GLY A C 1
ATOM 899 O O . GLY A 1 118 ? -17.601 -8.921 9.993 1.00 95.00 118 GLY A O 1
ATOM 900 N N . GLY A 1 119 ? -17.252 -7.246 11.446 1.00 96.00 119 GLY A N 1
ATOM 901 C CA . GLY A 1 119 ? -17.306 -6.150 10.473 1.00 96.00 119 GLY A CA 1
ATOM 902 C C . GLY A 1 119 ? -15.958 -5.820 9.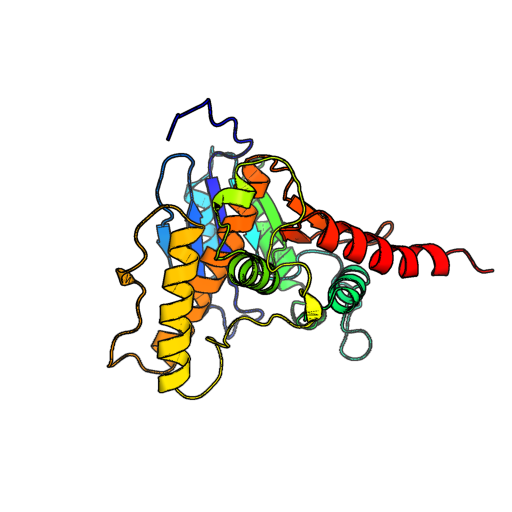824 1.00 96.00 119 GLY A C 1
ATOM 903 O O . GLY A 1 119 ? -15.903 -4.944 8.963 1.00 96.00 119 GLY A O 1
ATOM 904 N N . PHE A 1 120 ? -14.861 -6.463 10.236 1.00 98.25 120 PHE A N 1
ATOM 905 C CA . PHE A 1 120 ? -13.531 -6.187 9.696 1.00 98.25 120 PHE A CA 1
ATOM 906 C C . PHE A 1 120 ? -13.191 -7.163 8.571 1.00 98.25 120 PHE A C 1
ATOM 908 O O . PHE A 1 120 ? -13.323 -8.375 8.723 1.00 98.25 120 PHE A O 1
ATOM 915 N N . ARG A 1 121 ? -12.706 -6.628 7.449 1.00 97.69 121 ARG A N 1
ATOM 916 C CA . ARG A 1 121 ? -12.159 -7.399 6.330 1.00 97.69 121 ARG A CA 1
ATOM 917 C C . ARG A 1 121 ? -10.685 -7.071 6.183 1.00 97.69 121 ARG A C 1
ATOM 919 O O . ARG A 1 121 ? -10.343 -5.909 5.968 1.00 97.69 121 ARG A O 1
ATOM 926 N N . VAL A 1 122 ? -9.822 -8.082 6.242 1.00 98.25 122 VAL A N 1
ATOM 927 C CA . VAL A 1 122 ? -8.384 -7.894 6.029 1.00 98.25 122 VAL A CA 1
ATOM 928 C C . VAL A 1 122 ? -7.997 -8.327 4.619 1.00 98.25 122 VAL A C 1
ATOM 930 O O . VAL A 1 122 ? -8.353 -9.411 4.157 1.00 98.25 122 VAL A O 1
ATOM 933 N N . VAL A 1 123 ? -7.242 -7.481 3.925 1.00 97.75 123 VAL A N 1
ATOM 934 C CA . VAL A 1 123 ? -6.660 -7.777 2.614 1.00 97.75 123 VAL A CA 1
ATOM 935 C C . VAL A 1 123 ? -5.164 -7.502 2.629 1.00 97.75 123 VAL A C 1
ATOM 937 O O . VAL A 1 123 ? -4.676 -6.603 3.312 1.00 97.75 123 VAL A O 1
ATOM 940 N N . GLU A 1 124 ? -4.421 -8.296 1.869 1.00 96.94 124 GLU A N 1
ATOM 941 C CA . GLU A 1 124 ? -3.021 -8.004 1.584 1.00 96.94 124 GLU A CA 1
ATOM 942 C C . GLU A 1 124 ? -2.941 -6.782 0.673 1.00 96.94 124 GLU A C 1
ATOM 944 O O . GLU A 1 124 ? -3.788 -6.597 -0.197 1.00 96.94 124 GLU A O 1
ATOM 949 N N . SER A 1 125 ? -1.925 -5.949 0.854 1.00 96.44 125 SER A N 1
ATOM 950 C CA . SER A 1 125 ? -1.624 -4.841 -0.039 1.00 96.44 125 SER A CA 1
ATOM 951 C C . SER A 1 125 ? -0.154 -4.836 -0.413 1.00 96.44 125 SER A C 1
ATOM 953 O O . SER A 1 125 ? 0.685 -5.460 0.233 1.00 96.44 125 SER A O 1
ATOM 955 N N . TYR A 1 126 ? 0.152 -4.129 -1.496 1.00 94.56 126 TYR A N 1
ATOM 956 C CA . TYR A 1 126 ? 1.527 -3.867 -1.873 1.00 94.56 126 TYR A CA 1
ATOM 957 C C . TYR A 1 126 ? 1.646 -2.413 -2.348 1.00 94.56 126 TYR A C 1
ATOM 959 O O . TYR A 1 126 ? 1.179 -2.089 -3.443 1.00 94.56 126 TYR A O 1
ATOM 967 N N . PRO A 1 127 ? 2.228 -1.502 -1.544 1.00 95.19 127 PRO A N 1
ATOM 968 C CA . PRO A 1 127 ? 2.253 -0.072 -1.852 1.00 95.19 127 PRO A CA 1
ATOM 969 C C . PRO A 1 127 ? 2.974 0.260 -3.163 1.00 95.19 127 PRO A C 1
ATOM 971 O O . PRO A 1 127 ? 2.564 1.149 -3.905 1.00 95.19 127 PRO A O 1
ATOM 974 N N . PHE A 1 128 ? 4.046 -0.462 -3.495 1.00 94.19 128 PHE A N 1
ATOM 975 C CA . PHE A 1 128 ? 4.894 -0.122 -4.639 1.00 94.19 128 PHE A CA 1
ATOM 976 C C . PHE A 1 128 ? 4.162 -0.021 -6.001 1.00 94.19 128 PHE A C 1
ATOM 978 O O . PHE A 1 128 ? 4.330 0.999 -6.673 1.00 94.19 128 PHE A O 1
ATOM 985 N N . PRO A 1 129 ? 3.353 -1.004 -6.453 1.00 95.12 129 PRO A N 1
ATOM 986 C CA . PRO A 1 129 ? 2.582 -0.892 -7.692 1.00 95.12 129 PRO A CA 1
ATOM 987 C C . PRO A 1 129 ? 1.562 0.247 -7.650 1.00 95.12 129 PRO A C 1
ATOM 989 O O . PRO A 1 129 ? 1.353 0.892 -8.674 1.00 95.12 129 PRO A O 1
ATOM 992 N N . VAL A 1 130 ? 0.986 0.554 -6.484 1.00 96.81 130 VAL A N 1
ATOM 993 C CA . VAL A 1 130 ? 0.069 1.692 -6.321 1.00 96.81 130 VAL A CA 1
ATOM 994 C C . VAL A 1 130 ? 0.823 3.011 -6.502 1.00 96.81 130 VAL A C 1
ATOM 996 O O . VAL A 1 130 ? 0.396 3.869 -7.270 1.00 96.81 130 VAL A O 1
ATOM 999 N N . HIS A 1 131 ? 2.000 3.150 -5.887 1.00 96.44 131 HIS A N 1
ATOM 1000 C CA . HIS A 1 131 ? 2.873 4.305 -6.099 1.00 96.44 131 HIS A CA 1
ATOM 1001 C C . HIS A 1 131 ? 3.285 4.443 -7.566 1.00 96.44 131 HIS A C 1
ATOM 1003 O O . HIS A 1 131 ? 3.227 5.537 -8.121 1.00 96.44 131 HIS A O 1
ATOM 1009 N N . ARG A 1 132 ? 3.657 3.341 -8.223 1.00 96.19 132 ARG A N 1
ATOM 1010 C CA . ARG A 1 132 ? 4.020 3.356 -9.643 1.00 96.19 132 ARG A CA 1
ATOM 1011 C C . ARG A 1 132 ? 2.858 3.800 -10.528 1.00 96.19 132 ARG A C 1
ATOM 1013 O O . ARG A 1 132 ? 3.088 4.582 -11.446 1.00 96.19 132 ARG A O 1
ATOM 1020 N N . PHE A 1 133 ? 1.640 3.341 -10.239 1.00 97.06 133 PHE A N 1
ATOM 1021 C CA . PHE A 1 133 ? 0.434 3.790 -10.930 1.00 97.06 133 PHE A CA 1
ATOM 1022 C C . PHE A 1 133 ? 0.248 5.300 -10.765 1.00 97.06 133 PHE A C 1
ATOM 1024 O O . PHE A 1 133 ? 0.184 6.015 -11.760 1.00 97.06 133 PHE A O 1
ATOM 1031 N N . MET A 1 134 ? 0.243 5.799 -9.524 1.00 97.19 134 MET A N 1
ATOM 1032 C CA . MET A 1 134 ? 0.064 7.230 -9.244 1.00 97.19 134 MET A CA 1
ATOM 1033 C C . MET A 1 134 ? 1.153 8.088 -9.895 1.00 97.19 134 MET A C 1
ATOM 1035 O O . MET A 1 134 ? 0.869 9.145 -10.448 1.00 97.19 134 MET A O 1
ATOM 1039 N N . TRP A 1 135 ? 2.402 7.621 -9.879 1.00 96.81 135 TRP A N 1
ATOM 1040 C CA . TRP A 1 135 ? 3.518 8.302 -10.529 1.00 96.81 135 TRP A CA 1
ATOM 1041 C C . TRP A 1 135 ? 3.340 8.402 -12.046 1.00 96.81 135 TRP A C 1
ATOM 1043 O O . TRP A 1 135 ? 3.571 9.458 -12.633 1.00 96.81 135 TRP A O 1
ATOM 1053 N N . ALA A 1 136 ? 2.942 7.304 -12.686 1.00 95.81 136 ALA A N 1
ATOM 1054 C CA . ALA A 1 136 ? 2.727 7.249 -14.127 1.00 95.81 136 ALA A CA 1
ATOM 1055 C C . ALA A 1 136 ? 1.509 8.080 -14.563 1.00 95.81 136 ALA A C 1
ATOM 1057 O O . ALA A 1 136 ? 1.578 8.784 -15.565 1.00 95.81 136 ALA A O 1
ATOM 1058 N N . ALA A 1 137 ? 0.433 8.051 -13.774 1.00 95.81 137 ALA A N 1
ATOM 1059 C CA . ALA A 1 137 ? -0.816 8.759 -14.035 1.00 95.81 137 ALA A CA 1
ATOM 1060 C C . ALA A 1 137 ? -0.844 10.193 -13.469 1.00 95.81 137 ALA A C 1
ATOM 1062 O O . ALA A 1 137 ? -1.901 10.815 -13.432 1.00 95.81 137 ALA A O 1
ATOM 1063 N N . GLN A 1 138 ? 0.285 10.747 -13.010 1.00 95.19 138 GLN A N 1
ATOM 1064 C CA . GLN A 1 138 ? 0.307 12.026 -12.282 1.00 95.19 138 GLN A CA 1
ATOM 1065 C C . GLN A 1 138 ? -0.142 13.251 -13.099 1.00 95.19 138 GLN A C 1
ATOM 1067 O O . GLN A 1 138 ? -0.394 14.306 -12.516 1.00 95.19 138 GLN A O 1
ATOM 1072 N N . GLU A 1 139 ? -0.212 13.126 -14.424 1.00 94.38 139 GLU A N 1
ATOM 1073 C CA . GLU A 1 139 ? -0.740 14.151 -15.333 1.00 94.38 139 GLU A CA 1
ATOM 1074 C C . GLU A 1 139 ? -2.247 13.984 -15.602 1.00 94.38 139 GLU A C 1
ATOM 1076 O O . GLU A 1 139 ? -2.879 14.901 -16.116 1.00 94.38 139 GLU A O 1
ATOM 1081 N N . GLU A 1 140 ? -2.835 12.842 -15.224 1.00 94.56 140 GLU A N 1
ATOM 1082 C CA . GLU A 1 140 ? -4.274 12.548 -15.294 1.00 94.56 140 GLU A CA 1
ATOM 1083 C C . GLU A 1 140 ? -4.805 11.950 -13.968 1.00 94.56 140 GLU A C 1
ATOM 1085 O O . GLU A 1 140 ? -5.402 10.869 -13.966 1.00 94.56 140 GLU A O 1
ATOM 1090 N N . PRO A 1 141 ? -4.627 12.612 -12.807 1.00 92.19 141 PRO A N 1
ATOM 1091 C CA . PRO A 1 141 ? -5.036 12.051 -11.513 1.00 92.19 141 PRO A CA 1
ATOM 1092 C C . PRO A 1 141 ? -6.549 11.796 -11.392 1.00 92.19 141 PRO A C 1
ATOM 1094 O O . PRO A 1 141 ? -6.970 10.900 -10.665 1.00 92.19 141 PRO A O 1
ATOM 1097 N N . TRP A 1 142 ? -7.367 12.522 -12.162 1.00 93.31 142 TRP A N 1
ATOM 1098 C CA . TRP A 1 142 ? -8.822 12.345 -12.242 1.00 93.31 142 TRP A CA 1
ATOM 1099 C C . TRP A 1 142 ? -9.253 11.051 -12.953 1.00 93.31 142 TRP A C 1
ATOM 1101 O O . TRP A 1 142 ? -10.449 10.777 -13.035 1.00 93.31 142 TRP A O 1
ATOM 1111 N N . CYS A 1 143 ? -8.327 10.245 -13.496 1.00 94.25 143 CYS A N 1
ATOM 1112 C CA . CYS A 1 143 ? -8.676 8.987 -14.166 1.00 94.25 143 CYS A CA 1
ATOM 1113 C C . CYS A 1 143 ? -9.518 8.060 -13.274 1.00 94.25 143 CYS A C 1
ATOM 1115 O O . CYS A 1 143 ? -10.490 7.484 -13.754 1.00 94.25 143 CYS A O 1
ATOM 1117 N N . LEU A 1 144 ? -9.218 8.009 -11.973 1.00 94.62 144 LEU A N 1
ATOM 1118 C CA . LEU A 1 144 ? -9.901 7.153 -10.998 1.00 94.62 144 LEU A CA 1
ATOM 1119 C C . LEU A 1 144 ? -11.351 7.576 -10.692 1.00 94.62 144 LEU A C 1
ATOM 1121 O O . LEU A 1 144 ? -12.065 6.850 -10.010 1.00 94.62 144 LEU A O 1
ATOM 1125 N N . GLU A 1 145 ? -11.802 8.738 -11.172 1.00 90.81 145 GLU A N 1
ATOM 1126 C CA . GLU A 1 145 ? -13.179 9.221 -10.978 1.00 90.81 145 GLU A CA 1
ATOM 1127 C C . GLU A 1 145 ? -14.129 8.794 -12.107 1.00 90.81 145 GLU A C 1
ATOM 1129 O O . GLU A 1 145 ? -15.344 8.936 -11.976 1.00 90.81 145 GLU A O 1
ATOM 1134 N N . GLY A 1 146 ? -13.584 8.299 -13.221 1.00 88.25 146 GLY A N 1
ATOM 1135 C CA . GLY A 1 146 ? -14.338 7.973 -14.428 1.00 88.25 146 GLY A CA 1
ATOM 1136 C C . GLY A 1 146 ? -14.390 6.483 -14.748 1.00 88.25 146 GLY A C 1
ATOM 1137 O O . GLY A 1 146 ? -13.971 5.621 -13.972 1.00 88.25 146 GLY A O 1
ATOM 1138 N N . GLU A 1 147 ? -14.897 6.188 -15.943 1.00 94.00 147 GLU A N 1
ATOM 1139 C CA . GLU A 1 147 ? -14.920 4.836 -16.494 1.00 94.00 147 GLU A CA 1
ATOM 1140 C C . GLU A 1 147 ? -13.508 4.295 -16.730 1.00 94.00 147 GLU A C 1
ATOM 1142 O O . GLU A 1 147 ? -12.586 5.034 -17.089 1.00 94.00 147 GLU A O 1
ATOM 1147 N N . LEU A 1 148 ? -13.360 2.980 -16.563 1.00 96.88 148 LEU A N 1
ATOM 1148 C CA . LEU A 1 148 ? -12.114 2.273 -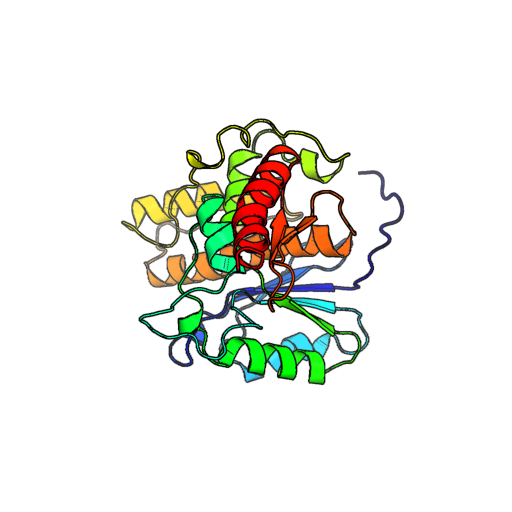16.824 1.00 96.88 148 LEU A CA 1
ATOM 1149 C C . LEU A 1 148 ? -11.701 2.443 -18.292 1.00 96.88 148 LEU A C 1
ATOM 1151 O O . LEU A 1 148 ? -12.423 2.058 -19.210 1.00 96.88 148 LEU A O 1
ATOM 1155 N N . ARG A 1 149 ? -10.502 2.982 -18.505 1.00 96.12 149 ARG A N 1
ATOM 1156 C CA . ARG A 1 149 ? -9.928 3.268 -19.827 1.00 96.12 149 ARG A CA 1
ATOM 1157 C C . ARG A 1 149 ? -8.402 3.221 -19.768 1.00 96.12 149 ARG A C 1
ATOM 1159 O O . ARG A 1 149 ? -7.863 3.289 -18.665 1.00 96.12 149 ARG A O 1
ATOM 1166 N N . PRO A 1 150 ? -7.692 3.194 -20.906 1.00 96.25 150 PRO A N 1
ATOM 1167 C CA . PRO A 1 150 ? -6.262 3.478 -20.927 1.00 96.25 150 PRO A CA 1
ATOM 1168 C C . PRO A 1 150 ? -5.953 4.850 -20.310 1.00 96.25 150 PRO A C 1
ATOM 1170 O O . PRO A 1 150 ? -6.657 5.834 -20.580 1.00 96.25 150 PRO A O 1
ATOM 1173 N N . VAL A 1 151 ? -4.892 4.923 -19.504 1.00 95.31 151 VAL A N 1
ATOM 1174 C CA . VAL A 1 151 ? -4.408 6.186 -18.921 1.00 95.31 151 VAL A CA 1
ATOM 1175 C C . VAL A 1 151 ? -3.057 6.535 -19.515 1.00 95.31 151 VAL A C 1
ATOM 1177 O O . VAL A 1 151 ? -2.143 5.707 -19.547 1.00 95.31 151 VAL A O 1
ATOM 1180 N N . ARG A 1 152 ? -2.921 7.793 -19.935 1.00 92.25 152 ARG A N 1
ATOM 1181 C CA . ARG A 1 152 ? -1.662 8.312 -20.451 1.00 92.25 152 ARG A CA 1
ATOM 1182 C C . ARG A 1 152 ? -0.560 8.161 -19.412 1.00 92.25 152 ARG A C 1
ATOM 1184 O O . ARG A 1 152 ? -0.715 8.555 -18.260 1.00 92.25 152 ARG A O 1
ATOM 1191 N N . GLY A 1 153 ? 0.575 7.632 -19.847 1.00 90.81 153 GLY A N 1
ATOM 1192 C CA . GLY A 1 153 ? 1.712 7.348 -18.986 1.00 90.81 153 GLY A CA 1
ATOM 1193 C C . GLY A 1 153 ? 1.726 5.913 -18.473 1.00 90.81 153 GLY A C 1
ATOM 1194 O O . GLY A 1 153 ? 2.774 5.474 -18.027 1.00 90.81 153 GLY A O 1
ATOM 1195 N N . LEU A 1 154 ? 0.648 5.128 -18.569 1.00 93.56 154 LEU A N 1
ATOM 1196 C CA . LEU A 1 154 ? 0.691 3.705 -18.197 1.00 93.56 154 LEU A CA 1
ATOM 1197 C C . LEU A 1 154 ? 1.118 2.784 -19.346 1.00 93.56 154 LEU A C 1
ATOM 1199 O O . LEU A 1 154 ? 1.523 1.651 -19.088 1.00 93.56 154 LEU A O 1
ATOM 1203 N N . GLU A 1 155 ? 1.144 3.258 -20.595 1.00 89.69 155 GLU A N 1
ATOM 1204 C CA . GLU A 1 155 ? 1.548 2.453 -21.762 1.00 89.69 155 GLU A CA 1
ATOM 1205 C C . GLU A 1 155 ? 3.001 1.963 -21.645 1.00 89.69 155 GLU A C 1
ATOM 1207 O O . GLU A 1 155 ? 3.368 0.893 -22.126 1.00 89.69 155 GLU A O 1
ATOM 1212 N N . GLY A 1 156 ? 3.838 2.744 -20.959 1.00 83.94 156 GLY A N 1
ATOM 1213 C CA . GLY A 1 156 ? 5.232 2.429 -20.680 1.00 83.94 156 GLY A CA 1
ATOM 1214 C C . GLY A 1 156 ? 5.461 1.656 -19.383 1.00 83.94 156 GLY A C 1
ATOM 1215 O O . GLY A 1 156 ? 6.607 1.640 -18.936 1.00 83.94 156 GLY A O 1
ATOM 1216 N N . TRP A 1 157 ? 4.429 1.054 -18.765 1.00 90.75 157 TRP A N 1
ATOM 1217 C CA . TRP A 1 157 ? 4.455 0.509 -17.397 1.00 90.75 157 TRP A CA 1
ATOM 1218 C C . TRP A 1 157 ? 5.795 -0.096 -17.001 1.00 90.75 157 TRP A C 1
ATOM 1220 O O . TRP A 1 157 ? 6.422 0.406 -16.078 1.00 90.75 157 TRP A O 1
ATOM 1230 N N . ARG A 1 158 ? 6.292 -1.099 -17.742 1.00 86.88 158 ARG A N 1
ATOM 1231 C CA . ARG A 1 158 ? 7.540 -1.828 -17.427 1.00 86.88 158 ARG A CA 1
ATOM 1232 C C . ARG A 1 158 ? 8.783 -0.937 -17.316 1.00 86.88 158 ARG A C 1
ATOM 1234 O O . ARG A 1 158 ? 9.687 -1.257 -16.543 1.00 86.88 158 ARG A O 1
ATOM 1241 N N . ASN A 1 159 ? 8.809 0.176 -18.038 1.00 88.44 159 ASN A N 1
ATOM 1242 C CA . ASN A 1 159 ? 9.942 1.094 -18.133 1.00 88.44 159 ASN A CA 1
ATOM 1243 C C . ASN A 1 159 ? 9.795 2.329 -17.238 1.00 88.44 159 ASN A C 1
ATOM 1245 O O . ASN A 1 159 ? 10.757 3.072 -17.062 1.00 88.44 159 ASN A O 1
ATOM 1249 N N . ILE A 1 160 ? 8.622 2.545 -16.644 1.00 86.44 160 ILE A N 1
ATOM 1250 C CA . ILE A 1 160 ? 8.364 3.705 -15.792 1.00 86.44 160 ILE A CA 1
ATOM 1251 C C . ILE A 1 160 ? 8.644 3.328 -14.351 1.00 86.44 160 ILE A C 1
ATOM 1253 O O . ILE A 1 160 ? 8.088 2.361 -13.836 1.00 86.44 160 ILE A O 1
ATOM 1257 N N . TRP A 1 161 ? 9.520 4.082 -13.699 1.00 91.19 161 TRP A N 1
ATOM 1258 C CA . TRP A 1 161 ? 9.929 3.824 -12.326 1.00 91.19 161 TRP A CA 1
ATOM 1259 C C . TRP A 1 161 ? 9.834 5.110 -11.521 1.00 91.19 161 TRP A C 1
ATOM 1261 O O . TRP A 1 161 ? 10.482 6.090 -11.897 1.00 91.19 161 TRP A O 1
ATOM 1271 N N . PRO A 1 162 ? 9.064 5.126 -10.421 1.00 93.38 162 PRO A N 1
ATOM 1272 C CA . PRO A 1 162 ? 9.092 6.272 -9.541 1.00 93.38 162 PRO A CA 1
ATOM 1273 C C . PRO A 1 162 ? 10.478 6.411 -8.883 1.00 93.38 162 PRO A C 1
ATOM 1275 O O . PRO A 1 162 ? 11.181 5.406 -8.688 1.00 93.38 162 PRO A O 1
ATOM 1278 N N . PRO A 1 163 ? 10.879 7.633 -8.498 1.00 93.06 163 PRO A N 1
ATOM 1279 C CA . PRO A 1 163 ? 12.119 7.874 -7.774 1.00 93.06 163 PRO A CA 1
ATOM 1280 C C . PRO A 1 163 ? 12.214 7.056 -6.477 1.00 93.06 163 PRO A C 1
ATOM 1282 O O . PRO A 1 163 ? 11.237 6.849 -5.754 1.00 93.06 163 PRO A O 1
ATOM 1285 N N . LYS A 1 164 ? 13.421 6.591 -6.139 1.00 91.88 164 LYS A N 1
ATOM 1286 C CA . LYS A 1 164 ? 13.662 5.793 -4.925 1.00 91.88 164 LYS A CA 1
ATOM 1287 C C . LYS A 1 164 ? 13.730 6.702 -3.696 1.00 91.88 164 LYS A C 1
ATOM 1289 O O . LYS A 1 164 ? 14.679 7.462 -3.550 1.00 91.88 164 LYS A O 1
ATOM 1294 N N . TYR A 1 165 ? 12.779 6.590 -2.771 1.00 90.94 165 TYR A N 1
ATOM 1295 C CA . TYR A 1 165 ? 12.746 7.421 -1.551 1.00 90.94 165 TYR A CA 1
ATOM 1296 C C . TYR A 1 165 ? 13.162 6.674 -0.269 1.00 90.94 165 TYR A C 1
ATOM 1298 O O . TYR A 1 165 ? 13.694 7.284 0.663 1.00 90.94 165 TYR A O 1
ATOM 1306 N N . LYS A 1 166 ? 13.016 5.339 -0.223 1.00 88.62 166 LYS A N 1
ATOM 1307 C CA . LYS A 1 166 ? 13.439 4.500 0.922 1.00 88.62 166 LYS A CA 1
ATOM 1308 C C . LYS A 1 166 ? 14.936 4.130 0.919 1.00 88.62 166 LYS A C 1
ATOM 1310 O O . LYS A 1 166 ? 15.425 3.556 1.886 1.00 88.62 166 LYS A O 1
ATOM 1315 N N . ARG A 1 167 ? 15.683 4.405 -0.159 1.00 86.75 167 ARG A N 1
ATOM 1316 C CA . ARG A 1 167 ? 17.110 4.041 -0.306 1.00 86.75 167 ARG A CA 1
ATOM 1317 C C . ARG A 1 167 ? 17.868 5.130 -1.059 1.00 86.75 167 ARG A C 1
ATOM 1319 O O . ARG A 1 167 ? 17.281 5.776 -1.915 1.00 86.75 167 ARG A O 1
ATOM 1326 N N . GLY A 1 168 ? 19.162 5.270 -0.779 1.00 89.69 168 GLY A N 1
ATOM 1327 C CA . GLY A 1 168 ? 20.055 6.204 -1.470 1.00 89.69 168 GLY A CA 1
ATOM 1328 C C . GLY A 1 168 ? 20.632 7.296 -0.560 1.00 89.69 168 GLY A C 1
ATOM 1329 O O . GLY A 1 168 ? 20.348 7.309 0.643 1.00 89.69 168 GLY A O 1
ATOM 1330 N N . PRO A 1 169 ? 21.459 8.197 -1.115 1.00 92.44 169 PRO A N 1
ATOM 1331 C CA . PRO A 1 169 ? 22.024 9.333 -0.390 1.00 92.44 169 PRO A CA 1
ATOM 1332 C C . PRO A 1 169 ? 20.940 10.255 0.184 1.00 92.44 169 PRO A C 1
ATOM 1334 O O . PRO A 1 169 ? 19.905 10.476 -0.443 1.00 92.44 169 PRO A O 1
ATOM 1337 N N . LEU A 1 170 ? 21.187 10.846 1.360 1.00 93.19 170 LEU A N 1
ATOM 1338 C CA . LEU A 1 170 ? 20.203 11.700 2.044 1.00 93.19 170 LEU A CA 1
ATOM 1339 C C . LEU A 1 170 ? 19.657 12.853 1.180 1.00 93.19 170 LEU A C 1
ATOM 1341 O O . LEU A 1 170 ? 18.439 13.033 1.184 1.00 93.19 170 LEU A O 1
ATOM 1345 N N . PRO A 1 171 ? 20.475 13.615 0.421 1.00 93.44 171 PRO A N 1
ATOM 1346 C CA . PRO A 1 171 ? 19.950 14.710 -0.397 1.00 93.44 171 PRO A CA 1
ATOM 1347 C C . PRO A 1 171 ? 18.944 14.233 -1.451 1.00 93.44 171 PRO A C 1
ATOM 1349 O O . PRO A 1 171 ? 17.887 14.840 -1.619 1.00 93.44 171 PRO A O 1
ATOM 1352 N N . GLU A 1 172 ? 19.245 13.111 -2.107 1.00 94.94 172 GLU A N 1
ATOM 1353 C CA . GLU A 1 172 ? 18.377 12.505 -3.117 1.00 94.94 172 GLU A CA 1
ATOM 1354 C C . GLU A 1 172 ? 17.090 11.973 -2.484 1.00 94.94 172 GLU A C 1
ATOM 1356 O O . GLU A 1 172 ? 15.998 12.267 -2.960 1.00 94.94 172 GLU A O 1
ATOM 1361 N N . ARG A 1 173 ? 17.192 11.279 -1.343 1.00 94.62 173 ARG A N 1
ATOM 1362 C CA . ARG A 1 173 ? 16.015 10.804 -0.605 1.00 94.62 173 ARG A CA 1
ATOM 1363 C C . ARG A 1 173 ? 15.087 11.947 -0.204 1.00 94.62 173 ARG A C 1
ATOM 1365 O O . ARG A 1 173 ? 13.880 11.824 -0.379 1.00 94.62 173 ARG A O 1
ATOM 1372 N N . ARG A 1 174 ? 15.624 13.068 0.296 1.00 95.12 174 ARG A N 1
ATOM 1373 C CA . ARG A 1 174 ? 14.815 14.252 0.640 1.00 95.12 174 ARG A CA 1
ATOM 1374 C C . ARG A 1 174 ? 14.097 14.810 -0.585 1.00 95.12 174 ARG A C 1
ATOM 1376 O O . ARG A 1 174 ? 12.915 15.111 -0.490 1.00 95.12 174 ARG A O 1
ATOM 1383 N N . LYS A 1 175 ? 14.790 14.927 -1.722 1.00 95.56 175 LYS A N 1
ATOM 1384 C CA . LYS A 1 175 ? 14.186 15.365 -2.989 1.00 95.56 175 LYS A CA 1
ATOM 1385 C C . LYS A 1 175 ? 13.044 14.430 -3.406 1.00 95.56 175 LYS A C 1
ATOM 1387 O O . LYS A 1 175 ? 11.926 14.895 -3.591 1.00 95.56 175 LYS A O 1
ATOM 1392 N N . ASN A 1 176 ? 13.302 13.125 -3.452 1.00 95.81 176 ASN A N 1
ATOM 1393 C CA . ASN A 1 176 ? 12.334 12.121 -3.898 1.00 95.81 176 ASN A CA 1
ATOM 1394 C C . ASN A 1 176 ? 11.108 12.042 -2.970 1.00 95.81 176 ASN A C 1
ATOM 1396 O O . ASN A 1 176 ? 9.988 11.877 -3.439 1.00 95.81 176 ASN A O 1
ATOM 1400 N N . LEU A 1 177 ? 11.292 12.216 -1.655 1.00 95.06 177 LEU A N 1
ATOM 1401 C CA . LEU A 1 177 ? 10.181 12.310 -0.701 1.00 95.06 177 LEU A CA 1
ATOM 1402 C C . LEU A 1 177 ? 9.317 13.560 -0.930 1.00 95.06 177 LEU A C 1
ATOM 1404 O O . LEU A 1 177 ? 8.105 13.479 -0.769 1.00 95.06 177 LEU A O 1
ATOM 1408 N N . ARG A 1 178 ? 9.902 14.705 -1.313 1.00 95.38 178 ARG A N 1
ATOM 1409 C CA . ARG A 1 178 ? 9.121 15.910 -1.660 1.00 95.38 178 ARG A CA 1
ATOM 1410 C C . ARG A 1 178 ? 8.312 15.714 -2.937 1.00 95.38 178 ARG A C 1
ATOM 1412 O O . ARG A 1 178 ? 7.156 16.117 -2.982 1.00 95.38 178 ARG A O 1
ATOM 1419 N N . GLU A 1 179 ? 8.901 15.075 -3.945 1.00 95.75 179 GLU A N 1
ATOM 1420 C CA . GLU A 1 179 ? 8.183 14.724 -5.176 1.00 95.75 179 GLU A CA 1
ATOM 1421 C C . GLU A 1 179 ? 7.006 13.783 -4.880 1.00 95.75 179 GLU A C 1
ATOM 1423 O O . GLU A 1 179 ? 5.901 14.018 -5.363 1.00 95.75 179 GLU A O 1
ATOM 1428 N N . LEU A 1 180 ? 7.203 12.784 -4.011 1.00 95.62 180 LEU A N 1
ATOM 1429 C CA . LEU A 1 180 ? 6.134 11.880 -3.583 1.00 95.62 180 LEU A CA 1
ATOM 1430 C C . LEU A 1 180 ? 4.995 12.613 -2.860 1.00 95.62 180 LEU A C 1
ATOM 1432 O O . LEU A 1 180 ? 3.841 12.326 -3.147 1.00 95.62 180 LEU A O 1
ATOM 1436 N N . VAL A 1 181 ? 5.271 13.603 -2.001 1.00 95.25 181 VAL A N 1
ATOM 1437 C CA . VAL A 1 181 ? 4.207 14.439 -1.398 1.00 95.25 181 VAL A CA 1
ATOM 1438 C C . VAL A 1 181 ? 3.373 15.144 -2.466 1.00 95.25 181 VAL A C 1
ATOM 1440 O O . VAL A 1 181 ? 2.147 15.164 -2.372 1.00 95.25 181 VAL A O 1
ATOM 1443 N N . GLY A 1 182 ? 4.023 15.674 -3.507 1.00 94.75 182 GLY A N 1
ATOM 1444 C CA . GLY A 1 182 ? 3.330 16.280 -4.643 1.00 94.75 182 GLY A CA 1
ATOM 1445 C C . GLY A 1 182 ? 2.422 15.292 -5.378 1.00 94.75 182 GLY A C 1
ATOM 1446 O O . GLY A 1 182 ? 1.321 15.657 -5.777 1.00 94.75 182 GLY A O 1
ATOM 1447 N N . VAL A 1 183 ? 2.845 14.033 -5.517 1.00 96.12 183 VAL A N 1
ATOM 1448 C CA . VAL A 1 183 ? 2.007 12.968 -6.089 1.00 96.12 183 VAL A CA 1
ATOM 1449 C C . VAL A 1 183 ? 0.865 12.593 -5.143 1.00 96.12 183 VAL A C 1
ATOM 1451 O O . VAL A 1 183 ? -0.273 12.521 -5.592 1.00 96.12 183 VAL A O 1
ATOM 1454 N N . LEU A 1 184 ? 1.116 12.421 -3.842 1.00 95.75 184 LEU A N 1
ATOM 1455 C CA . LEU A 1 184 ? 0.070 12.110 -2.858 1.00 95.75 184 LEU A CA 1
ATOM 1456 C C . LEU A 1 184 ? -1.049 13.156 -2.883 1.00 95.75 184 LEU A C 1
ATOM 1458 O O . LEU A 1 184 ? -2.211 12.779 -2.983 1.00 95.75 184 LEU A O 1
ATOM 1462 N N . GLY A 1 185 ? -0.711 14.449 -2.905 1.00 95.31 185 GLY A N 1
ATOM 1463 C CA . GLY A 1 185 ? -1.699 15.534 -2.965 1.00 95.31 185 GLY A CA 1
ATOM 1464 C C . GLY A 1 185 ? -2.530 15.587 -4.255 1.00 95.31 185 GLY A C 1
ATOM 1465 O O . GLY A 1 185 ? -3.565 16.243 -4.283 1.00 95.31 185 GLY A O 1
ATOM 1466 N N . LYS A 1 186 ? -2.113 14.893 -5.325 1.00 95.88 186 LYS A N 1
ATOM 1467 C CA . LYS A 1 186 ? -2.918 14.738 -6.549 1.00 95.88 186 LYS A CA 1
ATOM 1468 C C . LYS A 1 186 ? -3.932 13.593 -6.447 1.00 95.88 186 LYS A C 1
ATOM 1470 O O . LYS A 1 186 ? -4.939 13.627 -7.144 1.00 95.88 186 LYS A O 1
ATOM 1475 N N . PHE A 1 187 ? -3.658 12.574 -5.629 1.00 96.38 187 PHE A N 1
ATOM 1476 C CA . PHE A 1 187 ? -4.446 11.334 -5.575 1.00 96.38 187 PHE A CA 1
ATOM 1477 C C . PHE A 1 187 ? -5.200 11.128 -4.260 1.00 96.38 187 PHE A C 1
ATOM 1479 O O . PHE A 1 187 ? -6.141 10.341 -4.223 1.00 96.38 187 PHE A O 1
ATOM 1486 N N . LEU A 1 188 ? -4.822 11.796 -3.177 1.00 95.06 188 LEU A N 1
ATOM 1487 C CA . LEU A 1 188 ? -5.477 11.688 -1.878 1.00 95.06 188 LEU A CA 1
ATOM 1488 C C . LEU A 1 188 ? -6.044 13.050 -1.456 1.00 95.06 188 LEU A C 1
ATOM 1490 O O . LEU A 1 188 ? -5.405 14.070 -1.715 1.00 95.06 188 LEU A O 1
ATOM 1494 N N . PRO A 1 189 ? -7.209 13.085 -0.781 1.00 92.88 189 PRO A N 1
ATOM 1495 C CA . PRO A 1 189 ? -7.704 14.316 -0.173 1.00 92.88 189 PRO A CA 1
ATOM 1496 C C . PRO A 1 189 ? -6.799 14.755 0.988 1.00 92.88 189 PRO A C 1
ATOM 1498 O O . PRO A 1 189 ? -6.149 13.912 1.607 1.00 92.88 189 PRO A O 1
ATOM 1501 N N . GLY A 1 190 ? -6.767 16.054 1.282 1.00 91.44 190 GLY A N 1
ATOM 1502 C CA . GLY A 1 190 ? -6.044 16.635 2.418 1.00 91.44 190 GLY A CA 1
ATOM 1503 C C . GLY A 1 190 ? -4.714 17.315 2.079 1.00 91.44 190 GLY A C 1
ATOM 1504 O O . GLY A 1 190 ? -4.246 17.303 0.939 1.00 91.44 190 GLY A O 1
ATOM 1505 N N . ASP A 1 191 ? -4.108 17.932 3.099 1.00 91.44 191 ASP A N 1
ATOM 1506 C CA . ASP A 1 191 ? -2.797 18.588 3.012 1.00 91.44 191 ASP A CA 1
ATOM 1507 C C . ASP A 1 191 ? -1.690 17.745 3.668 1.00 91.44 191 ASP A C 1
ATOM 1509 O O . ASP A 1 191 ? -1.700 17.443 4.865 1.00 91.44 191 ASP A O 1
ATOM 1513 N N . TYR A 1 192 ? -0.680 17.415 2.869 1.00 92.88 192 TYR A N 1
ATOM 1514 C CA . TYR A 1 192 ? 0.468 16.596 3.253 1.00 92.88 192 TYR A CA 1
ATOM 1515 C C . TYR A 1 192 ? 1.756 17.413 3.425 1.00 92.88 192 TYR A C 1
ATOM 1517 O O . TYR A 1 192 ? 2.832 16.839 3.601 1.00 92.88 192 TYR A O 1
ATOM 1525 N N . SER A 1 193 ? 1.675 18.747 3.400 1.00 90.06 193 SER A N 1
ATOM 1526 C CA . SER A 1 193 ? 2.814 19.660 3.563 1.00 90.06 193 SER A CA 1
ATOM 1527 C C . SER A 1 193 ? 3.614 19.400 4.848 1.00 90.06 193 SER A C 1
ATOM 1529 O O . SER A 1 193 ? 4.844 19.435 4.845 1.00 90.06 193 SER A O 1
ATOM 1531 N N . GLN A 1 194 ? 2.927 19.030 5.926 1.00 89.62 194 GLN A N 1
ATOM 1532 C CA . GLN A 1 194 ? 3.501 18.637 7.218 1.00 89.62 194 GLN A CA 1
ATOM 1533 C C . GLN A 1 194 ? 4.380 17.376 7.185 1.00 89.62 194 GLN A C 1
ATOM 1535 O O . GLN A 1 194 ? 5.144 17.137 8.118 1.00 89.62 194 GLN A O 1
ATOM 1540 N N . LEU A 1 195 ? 4.292 16.568 6.125 1.00 90.69 195 LEU A N 1
ATOM 1541 C CA . LEU A 1 195 ? 5.130 15.383 5.947 1.00 90.69 195 LEU A CA 1
ATOM 1542 C C . LEU A 1 195 ? 6.410 15.677 5.149 1.00 90.69 195 LEU A C 1
ATOM 1544 O O . LEU A 1 195 ? 7.274 14.809 5.018 1.00 90.69 195 LEU A O 1
ATOM 1548 N N . LEU A 1 196 ? 6.585 16.900 4.637 1.00 92.44 196 LEU A N 1
ATOM 1549 C CA . LEU A 1 196 ? 7.782 17.260 3.883 1.00 92.44 196 LEU A CA 1
ATOM 1550 C C . LEU A 1 196 ? 9.049 17.102 4.745 1.00 92.44 196 LEU A C 1
ATOM 1552 O O . LEU A 1 196 ? 9.109 17.601 5.870 1.00 92.44 196 LEU A O 1
ATOM 1556 N N . PRO A 1 197 ? 10.115 16.472 4.217 1.00 91.12 197 PRO A N 1
ATOM 1557 C CA . PRO A 1 197 ? 11.362 16.352 4.953 1.00 91.12 197 PRO A CA 1
ATOM 1558 C C . PRO A 1 197 ? 12.016 17.728 5.130 1.00 91.12 197 PRO A C 1
ATOM 1560 O O . PRO A 1 197 ? 12.291 18.446 4.153 1.00 91.12 197 PRO A O 1
ATOM 1563 N N . GLY A 1 198 ? 12.320 18.059 6.384 1.00 88.69 198 GLY A N 1
ATOM 1564 C CA . GLY A 1 198 ? 13.084 19.243 6.752 1.00 88.69 198 GLY A CA 1
ATOM 1565 C C . GLY A 1 198 ? 14.556 19.145 6.326 1.00 88.69 198 GLY A C 1
ATOM 1566 O O . GLY A 1 198 ? 15.050 18.063 5.987 1.00 88.69 198 GLY A O 1
ATOM 1567 N N . PRO A 1 199 ? 15.293 20.269 6.334 1.00 87.31 199 PRO A N 1
ATOM 1568 C CA . PRO A 1 199 ? 16.725 20.275 6.027 1.00 87.31 199 PRO A CA 1
ATOM 1569 C C . PRO A 1 199 ? 17.532 19.400 7.001 1.00 87.31 199 PRO A C 1
ATOM 1571 O O . PRO A 1 199 ? 18.440 18.685 6.572 1.00 87.31 199 PRO A O 1
ATOM 1574 N N . GLU A 1 200 ? 17.119 19.374 8.270 1.00 90.19 200 GLU A N 1
ATOM 1575 C CA . GLU A 1 200 ? 17.766 18.620 9.350 1.00 90.19 200 GLU A CA 1
ATOM 1576 C C . GLU A 1 200 ? 17.358 17.140 9.414 1.00 90.19 200 GLU A C 1
ATOM 1578 O O . GLU A 1 200 ? 17.953 16.375 10.168 1.00 90.19 200 GLU A O 1
ATOM 1583 N N . SER A 1 201 ? 16.372 16.695 8.621 1.00 90.94 201 SER A N 1
ATOM 1584 C CA . SER A 1 201 ? 15.882 15.313 8.685 1.00 90.94 201 SER A CA 1
ATOM 1585 C C . SER A 1 201 ? 16.995 14.318 8.346 1.00 90.94 201 SER A C 1
ATOM 1587 O O . SER A 1 201 ? 17.506 14.295 7.217 1.00 90.94 201 SER A O 1
ATOM 1589 N N . GLY A 1 202 ? 17.370 13.494 9.324 1.00 93.50 202 GLY A N 1
ATOM 1590 C CA . GLY A 1 202 ? 18.386 12.453 9.197 1.00 93.50 202 GLY A CA 1
ATOM 1591 C C . GLY A 1 202 ? 17.818 11.161 8.606 1.00 93.50 202 GLY A C 1
ATOM 1592 O O . GLY A 1 202 ? 16.623 11.049 8.346 1.00 93.50 202 GLY A O 1
ATOM 1593 N N . SER A 1 203 ? 18.661 10.135 8.418 1.00 92.00 203 SER A N 1
ATOM 1594 C CA . SER A 1 203 ? 18.220 8.868 7.800 1.00 92.00 203 SER A CA 1
ATOM 1595 C C . SER A 1 203 ? 17.009 8.256 8.501 1.00 92.00 203 SER A C 1
ATOM 1597 O O . SER A 1 203 ? 16.076 7.850 7.825 1.00 92.00 203 SER A O 1
ATOM 1599 N N . LYS A 1 204 ? 16.997 8.229 9.839 1.00 91.38 204 LYS A N 1
ATOM 1600 C CA . LYS A 1 204 ? 15.908 7.623 10.623 1.00 91.38 204 LYS A CA 1
ATOM 1601 C C . LYS A 1 204 ? 14.572 8.354 10.447 1.00 91.38 204 LYS A C 1
ATOM 1603 O O . LYS A 1 204 ? 13.527 7.702 10.415 1.00 91.38 204 LYS A O 1
ATOM 1608 N N . ASP A 1 205 ? 14.612 9.676 10.297 1.00 92.06 205 ASP A N 1
ATOM 1609 C CA . ASP A 1 205 ? 13.424 10.495 10.045 1.00 92.06 205 ASP A CA 1
ATOM 1610 C C . ASP A 1 205 ? 12.880 10.200 8.648 1.00 92.06 205 ASP A C 1
ATOM 1612 O O . ASP A 1 205 ? 11.695 9.928 8.486 1.00 92.06 205 ASP A O 1
ATOM 1616 N N . LEU A 1 206 ? 13.763 10.144 7.644 1.00 94.12 206 LEU A N 1
ATOM 1617 C CA . LEU A 1 206 ? 13.382 9.792 6.273 1.00 94.12 206 LEU A CA 1
ATOM 1618 C C . LEU A 1 206 ? 12.892 8.347 6.160 1.00 94.12 206 LEU A C 1
ATOM 1620 O O . LEU A 1 206 ? 12.007 8.052 5.361 1.00 94.12 206 LEU A O 1
ATOM 1624 N N . ASP A 1 207 ? 13.467 7.433 6.941 1.00 92.12 207 ASP A N 1
ATOM 1625 C CA . ASP A 1 207 ? 13.003 6.055 7.015 1.00 92.12 207 ASP A CA 1
ATOM 1626 C C . ASP A 1 207 ? 11.594 6.020 7.624 1.00 92.12 207 ASP A C 1
ATOM 1628 O O . ASP A 1 207 ? 10.770 5.231 7.181 1.00 92.12 207 ASP A O 1
ATOM 1632 N N . THR A 1 208 ? 11.309 6.854 8.627 1.00 91.06 208 THR A N 1
ATOM 1633 C CA . THR A 1 208 ? 9.982 6.966 9.255 1.00 91.06 208 THR A CA 1
ATOM 1634 C C . THR A 1 208 ? 8.945 7.579 8.319 1.00 91.06 208 THR A C 1
ATOM 1636 O O . THR A 1 208 ? 7.846 7.042 8.218 1.00 91.06 208 THR A O 1
ATOM 1639 N N . LEU A 1 209 ? 9.291 8.658 7.615 1.00 93.62 209 LEU A N 1
ATOM 1640 C CA . LEU A 1 209 ? 8.432 9.251 6.587 1.00 93.62 209 LEU A CA 1
ATOM 1641 C C . LEU A 1 209 ? 8.148 8.256 5.463 1.00 93.62 209 LEU A C 1
ATOM 1643 O O . LEU A 1 209 ? 7.015 8.145 5.014 1.00 93.62 209 LEU A O 1
ATOM 1647 N N . GLY A 1 210 ? 9.160 7.484 5.057 1.00 94.12 210 GLY A N 1
ATOM 1648 C CA . GLY A 1 210 ? 8.993 6.435 4.059 1.00 94.12 210 GLY A CA 1
ATOM 1649 C C . GLY A 1 210 ? 7.955 5.385 4.458 1.00 94.12 210 GLY A C 1
ATOM 1650 O O . GLY A 1 210 ? 7.205 4.955 3.593 1.00 94.12 210 GLY A O 1
ATOM 1651 N N . ASP A 1 211 ? 7.891 4.982 5.732 1.00 93.50 211 ASP A N 1
ATOM 1652 C CA . ASP A 1 211 ? 6.876 4.014 6.183 1.00 93.50 211 ASP A CA 1
ATOM 1653 C C . ASP A 1 211 ? 5.461 4.617 6.151 1.00 93.50 211 ASP A C 1
ATOM 1655 O O . ASP A 1 211 ? 4.511 3.995 5.684 1.00 93.50 211 ASP A O 1
ATOM 1659 N N . LEU A 1 212 ? 5.320 5.870 6.601 1.00 95.00 212 LEU A N 1
ATOM 1660 C CA . LEU A 1 212 ? 4.042 6.590 6.552 1.00 95.00 212 LEU A CA 1
ATOM 1661 C C . LEU A 1 212 ? 3.546 6.776 5.115 1.00 95.00 212 LEU A C 1
ATOM 1663 O O . LEU A 1 212 ? 2.352 6.653 4.850 1.00 95.00 212 LEU A O 1
ATOM 1667 N N . TYR A 1 213 ? 4.456 7.045 4.181 1.00 95.81 213 TYR A N 1
ATOM 1668 C CA . TYR A 1 213 ? 4.110 7.179 2.772 1.00 95.81 213 TYR A CA 1
ATOM 1669 C C . TYR A 1 213 ? 3.655 5.873 2.154 1.00 95.81 213 TYR A C 1
ATOM 1671 O O . TYR A 1 213 ? 2.687 5.897 1.409 1.00 95.81 213 TYR A O 1
ATOM 1679 N N . ASP A 1 214 ? 4.280 4.745 2.476 1.00 95.94 214 ASP A N 1
ATOM 1680 C CA . ASP A 1 214 ? 3.818 3.448 1.976 1.00 95.94 214 ASP A CA 1
ATOM 1681 C C . ASP A 1 214 ? 2.408 3.128 2.496 1.00 95.94 214 ASP A C 1
ATOM 1683 O O . ASP A 1 214 ? 1.553 2.700 1.716 1.00 95.94 214 ASP A O 1
ATOM 1687 N N . ALA A 1 215 ? 2.116 3.452 3.763 1.00 97.06 215 ALA A N 1
ATOM 1688 C CA . ALA A 1 215 ? 0.766 3.336 4.310 1.00 97.06 215 ALA A CA 1
ATOM 1689 C C . ALA A 1 215 ? -0.244 4.234 3.560 1.00 97.06 215 ALA A C 1
ATOM 1691 O O . ALA A 1 215 ? -1.296 3.748 3.143 1.00 97.06 215 ALA A O 1
ATOM 1692 N N . LEU A 1 216 ? 0.078 5.512 3.317 1.00 97.56 216 LEU A N 1
ATOM 1693 C CA . LEU A 1 216 ? -0.772 6.445 2.553 1.00 97.56 216 LEU A CA 1
ATOM 1694 C C . LEU A 1 216 ? -0.945 6.028 1.085 1.00 97.56 216 LEU A C 1
ATOM 1696 O O . LEU A 1 216 ? -2.034 6.115 0.526 1.00 97.56 216 LEU A O 1
ATOM 1700 N N . VAL A 1 217 ? 0.116 5.537 0.454 1.00 97.31 217 VAL A N 1
ATOM 1701 C CA . VAL A 1 217 ? 0.084 5.024 -0.915 1.00 97.31 217 VAL A CA 1
ATOM 1702 C C . VAL A 1 217 ? -0.901 3.861 -1.011 1.00 97.31 217 VAL A C 1
ATOM 1704 O O . VAL A 1 217 ? -1.803 3.892 -1.846 1.00 97.31 217 VAL A O 1
ATOM 1707 N N . ALA A 1 218 ? -0.770 2.847 -0.149 1.00 97.75 218 ALA A N 1
ATOM 1708 C CA . ALA A 1 218 ? -1.677 1.701 -0.158 1.00 97.75 218 ALA A CA 1
ATOM 1709 C C . ALA A 1 218 ? -3.114 2.088 0.229 1.00 97.75 218 ALA A C 1
ATOM 1711 O O . ALA A 1 218 ? -4.063 1.499 -0.295 1.00 97.75 218 ALA A O 1
ATOM 1712 N N . LEU A 1 219 ? -3.290 3.127 1.056 1.00 98.06 219 LEU A N 1
ATOM 1713 C CA . LEU A 1 219 ? -4.605 3.662 1.405 1.00 98.06 219 LEU A CA 1
ATOM 1714 C C . LEU A 1 219 ? -5.397 4.070 0.160 1.00 98.06 219 LEU A C 1
ATOM 1716 O O . LEU A 1 219 ? -6.589 3.777 0.102 1.00 98.06 219 LEU A O 1
ATOM 1720 N N . ARG A 1 220 ? -4.759 4.655 -0.868 1.00 97.31 220 ARG A N 1
ATOM 1721 C CA . ARG A 1 220 ? -5.471 5.025 -2.103 1.00 97.31 220 ARG A CA 1
ATOM 1722 C C . ARG A 1 220 ? -6.141 3.822 -2.766 1.00 97.31 220 ARG A C 1
ATOM 1724 O O . ARG A 1 220 ? -7.284 3.921 -3.199 1.00 97.31 220 ARG A O 1
ATOM 1731 N N . CYS A 1 221 ? -5.448 2.687 -2.833 1.00 97.56 221 CYS A N 1
ATOM 1732 C CA . CYS A 1 221 ? -6.019 1.458 -3.383 1.00 97.56 221 CYS A CA 1
ATOM 1733 C C . CYS A 1 221 ? -7.188 0.953 -2.523 1.00 97.56 221 CYS A C 1
ATOM 1735 O O . CYS A 1 221 ? -8.228 0.577 -3.055 1.00 97.56 221 CYS A O 1
ATOM 1737 N N . GLY A 1 222 ? -7.065 1.042 -1.197 1.00 97.69 222 GLY A N 1
ATOM 1738 C CA . GLY A 1 222 ? -8.154 0.731 -0.274 1.00 97.69 222 GLY A CA 1
ATOM 1739 C C . GLY A 1 222 ? -9.387 1.625 -0.438 1.00 97.69 222 GLY A C 1
ATOM 1740 O O . GLY A 1 222 ? -10.508 1.125 -0.415 1.00 97.69 222 GLY A O 1
ATOM 1741 N N . MET A 1 223 ? -9.199 2.930 -0.662 1.00 96.81 223 MET A N 1
ATOM 1742 C CA . MET A 1 223 ? -10.296 3.867 -0.940 1.00 96.81 223 MET A CA 1
ATOM 1743 C C . MET A 1 223 ? -11.044 3.476 -2.217 1.00 96.81 223 MET A C 1
ATOM 1745 O O . MET A 1 223 ? -12.270 3.432 -2.223 1.00 96.81 223 MET A O 1
ATOM 1749 N N . GLU A 1 224 ? -10.321 3.138 -3.285 1.00 96.56 224 GLU A N 1
ATOM 1750 C CA . GLU A 1 224 ? -10.925 2.672 -4.538 1.00 96.56 224 GLU A CA 1
ATOM 1751 C C . GLU A 1 224 ? -11.657 1.334 -4.369 1.00 96.56 224 GLU A C 1
ATOM 1753 O O . GLU A 1 224 ? -12.752 1.153 -4.901 1.00 96.56 224 GLU A O 1
ATOM 1758 N N . MET A 1 225 ? -11.105 0.417 -3.573 1.00 96.12 225 MET A N 1
ATOM 1759 C CA . MET A 1 225 ? -11.755 -0.853 -3.253 1.00 96.12 225 MET A CA 1
ATOM 1760 C C . MET A 1 225 ? -13.055 -0.645 -2.468 1.00 96.12 225 MET A C 1
ATOM 1762 O O . MET A 1 225 ? -14.074 -1.243 -2.808 1.00 96.12 225 MET A O 1
ATOM 1766 N N . ALA A 1 226 ? -13.055 0.253 -1.480 1.00 95.50 226 ALA A N 1
ATOM 1767 C CA . ALA A 1 226 ? -14.240 0.569 -0.685 1.00 95.50 226 ALA A CA 1
ATOM 1768 C C . ALA A 1 226 ? -15.377 1.203 -1.505 1.00 95.50 226 ALA A C 1
ATOM 1770 O O . ALA A 1 226 ? -16.549 1.065 -1.154 1.00 95.50 226 ALA A O 1
ATOM 1771 N N . ARG A 1 227 ? -15.032 1.861 -2.618 1.00 92.56 227 ARG A N 1
ATOM 1772 C CA . ARG A 1 227 ? -15.975 2.430 -3.593 1.00 92.56 227 ARG A CA 1
ATOM 1773 C C . ARG A 1 227 ? -16.422 1.443 -4.669 1.00 92.56 227 ARG A C 1
ATOM 1775 O O . ARG A 1 227 ? -17.141 1.847 -5.578 1.00 92.56 227 ARG A O 1
ATOM 1782 N N . SER A 1 228 ? -15.949 0.196 -4.620 1.00 93.00 228 SER A N 1
ATOM 1783 C CA . SER A 1 228 ? -16.141 -0.785 -5.696 1.00 93.00 228 SER A CA 1
ATOM 1784 C C . SER A 1 228 ? -15.710 -0.238 -7.064 1.00 93.00 228 SER A C 1
ATOM 1786 O O . SER A 1 228 ? -16.376 -0.441 -8.078 1.00 93.00 228 SER A O 1
ATOM 1788 N N . SER A 1 229 ? -14.598 0.501 -7.081 1.00 94.56 229 SER A N 1
ATOM 1789 C CA . SER A 1 229 ? -14.101 1.192 -8.266 1.00 94.56 229 SER A CA 1
ATOM 1790 C C . SER A 1 229 ? -13.756 0.211 -9.392 1.00 94.56 229 SER A C 1
ATOM 1792 O O . SER A 1 229 ? -13.075 -0.791 -9.142 1.00 94.56 229 SER A O 1
ATOM 1794 N N . PRO A 1 230 ? -14.123 0.508 -10.656 1.00 95.69 230 PRO A N 1
ATOM 1795 C CA . PRO A 1 230 ? -13.755 -0.331 -11.796 1.00 95.69 230 PRO A CA 1
ATOM 1796 C C . PRO A 1 230 ? -12.241 -0.328 -12.062 1.00 95.69 230 PRO A C 1
ATOM 1798 O O . PRO A 1 230 ? -11.747 -1.126 -12.855 1.00 95.69 230 PRO A O 1
ATOM 1801 N N . TRP A 1 231 ? -11.479 0.534 -11.389 1.00 97.19 231 TRP A N 1
ATOM 1802 C CA . TRP A 1 231 ? -10.019 0.589 -11.456 1.00 97.19 231 TRP A CA 1
ATOM 1803 C C . TRP A 1 231 ? -9.328 -0.453 -10.572 1.00 97.19 231 TRP A C 1
ATOM 1805 O O . TRP A 1 231 ? -8.120 -0.653 -10.702 1.00 97.19 231 TRP A O 1
ATOM 1815 N N . ILE A 1 232 ? -10.077 -1.144 -9.706 1.00 97.56 232 ILE A N 1
ATOM 1816 C CA . ILE A 1 232 ? -9.536 -2.198 -8.850 1.00 97.56 232 ILE A CA 1
ATOM 1817 C C . ILE A 1 232 ? -9.475 -3.523 -9.595 1.00 97.56 232 ILE A C 1
ATOM 1819 O O . ILE A 1 232 ? -10.484 -4.093 -10.020 1.00 97.56 232 ILE A O 1
ATOM 1823 N N . LEU A 1 233 ? -8.258 -4.034 -9.730 1.00 97.31 233 LEU A N 1
ATOM 1824 C CA . LEU A 1 233 ? -7.984 -5.401 -10.136 1.00 97.31 233 LEU A CA 1
ATOM 1825 C C . LEU A 1 233 ? -7.649 -6.220 -8.887 1.00 97.31 233 LEU A C 1
ATOM 1827 O O . LEU A 1 233 ? -6.587 -6.046 -8.295 1.00 97.31 233 LEU A O 1
ATOM 1831 N N . GLU A 1 234 ? -8.539 -7.132 -8.501 1.00 96.62 234 GLU A N 1
ATOM 1832 C CA . GLU A 1 234 ? -8.253 -8.144 -7.477 1.00 96.62 234 GLU A CA 1
ATOM 1833 C C . GLU A 1 234 ? -7.379 -9.254 -8.087 1.00 96.62 234 GLU A C 1
ATOM 1835 O O . GLU A 1 234 ? -7.890 -10.268 -8.579 1.00 96.62 234 GLU A O 1
ATOM 1840 N N . ALA A 1 235 ? -6.059 -9.042 -8.097 1.00 96.56 235 ALA A N 1
ATOM 1841 C CA . ALA A 1 235 ? -5.101 -9.966 -8.688 1.00 96.56 235 ALA A CA 1
ATOM 1842 C C . ALA A 1 235 ? -5.064 -11.278 -7.892 1.00 96.56 235 ALA A C 1
ATOM 1844 O O . ALA A 1 235 ? -4.658 -11.305 -6.729 1.00 96.56 235 ALA A O 1
ATOM 1845 N N . ARG A 1 236 ? -5.498 -12.367 -8.534 1.00 95.50 236 ARG A N 1
ATOM 1846 C CA . ARG A 1 236 ? -5.567 -13.730 -7.988 1.00 95.50 236 ARG A CA 1
ATOM 1847 C C . ARG A 1 236 ? -5.224 -14.761 -9.065 1.00 95.50 236 ARG A C 1
ATOM 1849 O O . ARG A 1 236 ? -5.601 -14.584 -10.221 1.00 95.50 236 ARG A O 1
ATOM 1856 N N . VAL A 1 237 ? -4.559 -15.849 -8.692 1.00 95.12 237 VAL A N 1
ATOM 1857 C CA . VAL A 1 237 ? -4.317 -16.981 -9.602 1.00 95.12 237 VAL A CA 1
ATOM 1858 C C . VAL A 1 237 ? -5.270 -18.104 -9.213 1.00 95.12 237 VAL A C 1
ATOM 1860 O O . VAL A 1 237 ? -5.296 -18.513 -8.056 1.00 95.12 237 VAL A O 1
ATOM 1863 N N . GLU A 1 238 ? -6.075 -18.577 -10.163 1.00 91.81 238 GLU A N 1
ATOM 1864 C CA . GLU A 1 238 ? -7.035 -19.658 -9.926 1.00 91.81 238 GLU A CA 1
ATOM 1865 C C . GLU A 1 238 ? -6.339 -20.919 -9.390 1.00 91.81 238 GLU A C 1
ATOM 1867 O O . GLU A 1 238 ? -5.231 -21.256 -9.806 1.00 91.81 238 GLU A O 1
ATOM 1872 N N . GLY A 1 239 ? -6.970 -21.591 -8.423 1.00 90.25 239 GLY A N 1
ATOM 1873 C CA . GLY A 1 239 ? -6.399 -22.764 -7.752 1.00 90.25 239 GLY A CA 1
ATOM 1874 C C . GLY A 1 239 ? -5.307 -22.456 -6.718 1.00 90.25 239 GLY A C 1
ATOM 1875 O O . GLY A 1 239 ? -4.790 -23.384 -6.100 1.00 90.25 239 GLY A O 1
ATOM 1876 N N . HIS A 1 240 ? -4.971 -21.183 -6.488 1.00 91.81 240 HIS A N 1
ATOM 1877 C CA . HIS A 1 240 ? -3.969 -20.771 -5.506 1.00 91.81 240 HIS A CA 1
ATOM 1878 C C . HIS A 1 240 ? -4.522 -19.759 -4.500 1.00 91.81 240 HIS A C 1
ATOM 1880 O O . HIS A 1 240 ? -5.402 -18.955 -4.803 1.00 91.81 240 HIS A O 1
ATOM 1886 N N . GLU A 1 241 ? -3.984 -19.791 -3.281 1.00 91.81 241 GLU A N 1
ATOM 1887 C CA . GLU A 1 241 ? -4.338 -18.827 -2.245 1.00 91.81 241 GLU A CA 1
ATOM 1888 C C . GLU A 1 241 ? -3.663 -17.466 -2.448 1.00 91.81 241 GLU A C 1
ATOM 1890 O O . GLU A 1 241 ? -2.529 -17.368 -2.922 1.00 91.81 241 GLU A O 1
ATOM 1895 N N . GLY A 1 242 ? -4.337 -16.424 -1.962 1.00 91.44 242 GLY A N 1
ATOM 1896 C CA . GLY A 1 242 ? -3.844 -15.051 -1.967 1.00 91.44 242 GLY A CA 1
ATOM 1897 C C . GLY A 1 242 ? -4.568 -14.178 -2.985 1.00 91.44 242 GLY A C 1
ATOM 1898 O O . GLY A 1 242 ? -5.031 -14.637 -4.028 1.00 91.44 242 GLY A O 1
ATOM 1899 N N . MET A 1 243 ? -4.682 -12.899 -2.650 1.00 95.62 243 MET A N 1
ATOM 1900 C CA . MET A 1 243 ? -5.234 -11.868 -3.517 1.00 95.62 243 MET A CA 1
ATOM 1901 C C . MET A 1 243 ? -4.574 -10.546 -3.147 1.00 95.62 243 MET A C 1
ATOM 1903 O O . MET A 1 243 ? -4.463 -10.241 -1.960 1.00 95.62 243 MET A O 1
ATOM 1907 N N . ILE A 1 244 ? -4.138 -9.788 -4.151 1.00 96.75 244 ILE A N 1
ATOM 1908 C CA . ILE A 1 244 ? -3.596 -8.439 -3.966 1.00 96.75 244 ILE A CA 1
ATOM 1909 C C . ILE A 1 244 ? -4.445 -7.476 -4.807 1.00 96.75 244 ILE A C 1
ATOM 1911 O O . ILE A 1 244 ? -4.490 -7.630 -6.031 1.00 96.75 244 ILE A O 1
ATOM 1915 N N . PRO A 1 245 ? -5.121 -6.485 -4.201 1.00 97.19 245 PRO A N 1
ATOM 1916 C CA . PRO A 1 245 ? -5.803 -5.445 -4.945 1.00 97.19 245 PRO A CA 1
ATOM 1917 C C . PRO A 1 245 ? -4.765 -4.500 -5.561 1.00 97.19 245 PRO A C 1
ATOM 1919 O O . PRO A 1 245 ? -3.806 -4.079 -4.910 1.00 97.19 245 PRO A O 1
ATOM 1922 N N . LEU A 1 246 ? -4.959 -4.170 -6.834 1.00 96.81 246 LEU A N 1
ATOM 1923 C CA . LEU A 1 246 ? -4.115 -3.257 -7.596 1.00 96.81 246 LEU A CA 1
ATOM 1924 C C . LEU A 1 246 ? -4.969 -2.162 -8.230 1.00 96.81 246 LEU A C 1
ATOM 1926 O O . LEU A 1 246 ?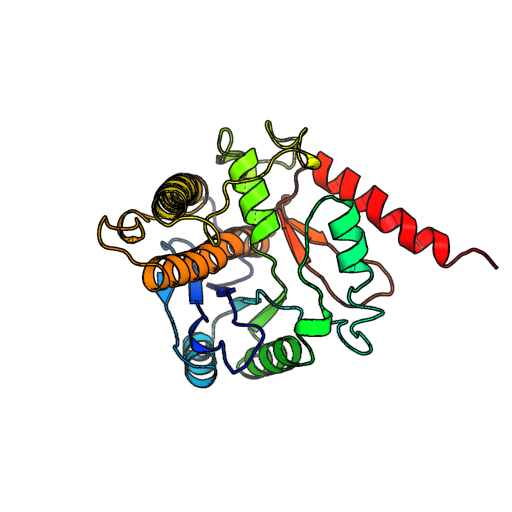 -6.104 -2.413 -8.632 1.00 96.81 246 LEU A O 1
ATOM 1930 N N . LEU A 1 247 ? -4.384 -0.976 -8.400 1.00 97.50 247 LEU A N 1
ATOM 1931 C CA . LEU A 1 247 ? -4.889 -0.001 -9.365 1.00 97.50 247 LEU A CA 1
ATOM 1932 C C . LEU A 1 247 ? -4.405 -0.404 -10.759 1.00 97.50 247 LEU A C 1
ATOM 1934 O O . LEU A 1 247 ? -3.200 -0.567 -10.969 1.00 97.50 247 LEU A O 1
ATOM 1938 N N . ALA A 1 248 ? -5.334 -0.578 -11.694 1.00 97.12 248 ALA A N 1
ATOM 1939 C CA . ALA A 1 248 ? -5.021 -1.014 -13.047 1.00 97.12 248 ALA A CA 1
ATOM 1940 C C . ALA A 1 248 ? -5.946 -0.360 -14.078 1.00 97.12 248 ALA A C 1
ATOM 1942 O O . ALA A 1 248 ? -7.170 -0.378 -13.932 1.00 97.12 248 ALA A O 1
ATOM 1943 N N . ASP A 1 249 ? -5.348 0.165 -15.148 1.00 97.00 249 ASP A N 1
ATOM 1944 C CA . ASP A 1 249 ? -6.070 0.525 -16.364 1.00 97.00 249 ASP A CA 1
ATOM 1945 C C . ASP A 1 249 ? -6.337 -0.724 -17.226 1.00 97.00 249 ASP A C 1
ATOM 1947 O O . ASP A 1 249 ? -5.992 -1.854 -16.860 1.00 97.00 249 ASP A O 1
ATOM 1951 N N . THR A 1 250 ? -6.956 -0.546 -18.392 1.00 96.25 250 THR A N 1
ATOM 1952 C CA . THR A 1 250 ? -7.234 -1.668 -19.306 1.00 96.25 250 THR A CA 1
ATOM 1953 C C . THR A 1 250 ? -5.963 -2.355 -19.815 1.00 96.25 250 THR A C 1
ATOM 1955 O O . THR A 1 250 ? -5.971 -3.567 -20.021 1.00 96.25 250 THR A O 1
ATOM 1958 N N . ASN A 1 251 ? -4.859 -1.621 -19.988 1.00 93.94 251 ASN A N 1
ATOM 1959 C CA . ASN A 1 251 ? -3.600 -2.186 -20.477 1.00 93.94 251 ASN A CA 1
ATOM 1960 C C . ASN A 1 251 ? -2.948 -3.083 -19.419 1.00 93.94 251 ASN A C 1
ATOM 1962 O O . ASN A 1 251 ? -2.556 -4.212 -19.712 1.00 93.94 251 ASN A O 1
ATOM 1966 N N . LEU A 1 252 ? -2.875 -2.607 -18.174 1.00 95.19 252 LEU A N 1
ATOM 1967 C CA . LEU A 1 252 ? -2.344 -3.372 -17.048 1.00 95.19 252 LEU A CA 1
ATOM 1968 C C . LEU A 1 252 ? -3.168 -4.630 -16.766 1.00 95.19 252 LEU A C 1
ATOM 1970 O O . LEU A 1 252 ? -2.595 -5.668 -16.433 1.00 95.19 252 LEU A O 1
ATOM 1974 N N . ARG A 1 253 ? -4.492 -4.568 -16.949 1.00 96.38 253 ARG A N 1
ATOM 1975 C CA . ARG A 1 253 ? -5.367 -5.748 -16.876 1.00 96.38 253 ARG A CA 1
ATOM 1976 C C . ARG A 1 253 ? -5.034 -6.774 -17.958 1.00 96.38 253 ARG A C 1
ATOM 1978 O O . ARG A 1 253 ? -4.844 -7.936 -17.622 1.00 96.38 253 ARG A O 1
ATOM 1985 N N . GLY A 1 254 ? -4.858 -6.348 -19.210 1.00 94.62 254 GLY A N 1
ATOM 1986 C CA . GLY A 1 254 ? -4.431 -7.249 -20.286 1.00 94.62 254 GLY A CA 1
ATOM 1987 C C . GLY A 1 254 ? -3.064 -7.893 -20.015 1.00 94.62 254 GLY A C 1
ATOM 1988 O O . GLY A 1 254 ? -2.883 -9.092 -20.216 1.00 94.62 254 GLY A O 1
ATOM 1989 N N . MET A 1 255 ? -2.110 -7.128 -19.467 1.00 93.69 255 MET A N 1
ATOM 1990 C CA . MET A 1 255 ? -0.812 -7.671 -19.039 1.00 93.69 255 MET A CA 1
ATOM 1991 C C . MET A 1 255 ? -0.952 -8.721 -17.929 1.00 93.69 255 MET A C 1
ATOM 1993 O O . MET A 1 255 ? -0.240 -9.727 -17.935 1.00 93.69 255 MET A O 1
ATOM 1997 N N . TRP A 1 256 ? -1.845 -8.477 -16.970 1.00 95.19 256 TRP A N 1
ATOM 1998 C CA . TRP A 1 256 ? -2.151 -9.416 -15.897 1.00 95.19 256 TRP A CA 1
ATOM 1999 C C . TRP A 1 256 ? -2.768 -10.712 -16.431 1.00 95.19 256 TRP A C 1
ATOM 2001 O O . TRP A 1 256 ? -2.296 -11.796 -16.089 1.00 95.19 256 TRP A O 1
ATOM 2011 N N . GLU A 1 257 ? -3.767 -10.612 -17.305 1.00 94.69 257 GLU A N 1
ATOM 2012 C CA . GLU A 1 257 ? -4.422 -11.764 -17.936 1.00 94.69 257 GLU A CA 1
ATOM 2013 C C . GLU A 1 257 ? -3.416 -12.633 -18.704 1.00 94.69 257 GLU A C 1
ATOM 2015 O O . GLU A 1 257 ? -3.379 -13.853 -18.521 1.00 94.69 257 GLU A O 1
ATOM 2020 N N . GLU A 1 258 ? -2.523 -12.012 -19.482 1.00 93.00 258 GLU A N 1
ATOM 2021 C CA . GLU A 1 258 ? -1.448 -12.720 -20.184 1.00 93.00 258 GLU A CA 1
ATOM 2022 C C . GLU A 1 258 ? -0.494 -13.432 -19.208 1.00 93.00 258 GLU A C 1
ATOM 2024 O O . GLU A 1 258 ? -0.066 -14.566 -19.448 1.00 93.00 258 GLU A O 1
ATOM 2029 N N . ALA A 1 259 ? -0.146 -12.784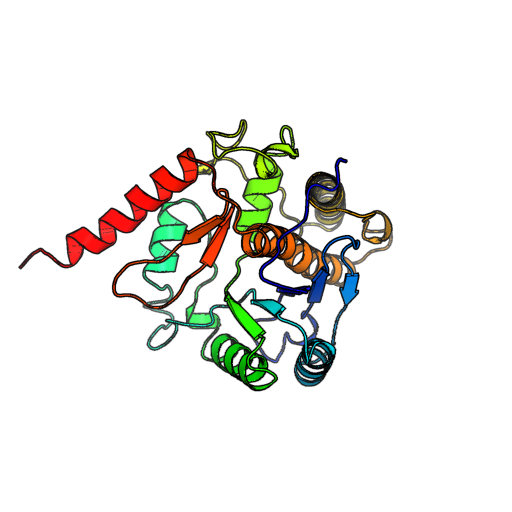 -18.092 1.00 92.62 259 ALA A N 1
ATOM 2030 C CA . ALA A 1 259 ? 0.754 -13.354 -17.096 1.00 92.62 259 ALA A CA 1
ATOM 2031 C C . ALA A 1 259 ? 0.130 -14.555 -16.370 1.00 92.62 259 ALA A C 1
ATOM 2033 O O . ALA A 1 259 ? 0.814 -15.564 -16.179 1.00 92.62 259 ALA A O 1
ATOM 2034 N N . VAL A 1 260 ? -1.153 -14.479 -16.001 1.00 92.62 260 VAL A N 1
ATOM 2035 C CA . VAL A 1 260 ? -1.871 -15.571 -15.321 1.00 92.62 260 VAL A CA 1
ATOM 2036 C C . VAL A 1 260 ? -2.139 -16.746 -16.257 1.00 92.62 260 VAL A C 1
ATOM 2038 O O . VAL A 1 260 ? -2.003 -17.892 -15.824 1.00 92.62 260 VAL A O 1
ATOM 2041 N N . GLY A 1 261 ? -2.423 -16.502 -17.542 1.00 86.81 261 GLY A N 1
ATOM 2042 C CA . GLY A 1 261 ? -2.627 -17.567 -18.536 1.00 86.81 261 GLY A CA 1
ATOM 2043 C C . GLY A 1 261 ? -1.467 -18.573 -18.607 1.00 86.81 261 GLY A C 1
ATOM 2044 O O . GLY A 1 261 ? -1.650 -19.757 -18.881 1.00 86.81 261 GLY A O 1
ATOM 2045 N N . ARG A 1 262 ? -0.247 -18.149 -18.258 1.00 81.88 262 ARG A N 1
ATOM 2046 C CA . ARG A 1 262 ? 0.942 -19.022 -18.217 1.00 81.88 262 ARG A CA 1
ATOM 2047 C C . ARG A 1 262 ? 0.917 -20.052 -17.081 1.00 81.88 262 ARG A C 1
ATOM 2049 O O . ARG A 1 262 ? 1.667 -21.027 -17.143 1.00 81.88 262 ARG A O 1
ATOM 2056 N N . PHE A 1 263 ? 0.092 -19.844 -16.056 1.00 75.81 263 PHE A N 1
ATOM 2057 C CA . PHE A 1 263 ? -0.076 -20.757 -14.923 1.00 75.81 263 PHE A CA 1
ATOM 2058 C C . PHE A 1 263 ? -1.222 -21.743 -15.149 1.00 75.81 263 PHE A C 1
ATOM 2060 O O . PHE A 1 263 ? -1.080 -22.915 -14.809 1.00 75.81 263 PHE A O 1
ATOM 2067 N N . THR A 1 264 ? -2.304 -21.316 -15.801 1.00 65.88 264 THR A N 1
ATOM 2068 C CA . THR A 1 264 ? -3.449 -22.187 -16.111 1.00 65.88 264 THR A CA 1
ATOM 2069 C C . THR A 1 264 ? -3.115 -23.219 -17.193 1.00 65.88 264 THR A C 1
ATOM 2071 O O . THR A 1 264 ? -3.508 -24.377 -17.081 1.00 65.88 264 THR A O 1
ATOM 2074 N N . HIS A 1 265 ? -2.292 -22.870 -18.190 1.00 58.66 265 HIS A N 1
ATOM 2075 C CA . HIS A 1 265 ? -1.884 -23.815 -19.242 1.00 58.66 265 HIS A CA 1
ATOM 2076 C C . HIS A 1 265 ? -0.864 -24.879 -18.797 1.00 58.66 265 HIS A C 1
ATOM 2078 O O . HIS A 1 265 ? -0.746 -25.916 -19.448 1.00 58.66 265 HIS A O 1
ATOM 2084 N N . LYS A 1 266 ? -0.153 -24.681 -17.677 1.00 52.19 266 LYS A N 1
ATOM 2085 C CA . LYS A 1 266 ? 0.786 -25.686 -17.138 1.00 52.19 266 LYS A CA 1
ATOM 2086 C C . LYS A 1 266 ? 0.109 -26.805 -16.343 1.00 52.19 266 LYS A C 1
ATOM 2088 O O . LYS A 1 266 ? 0.722 -27.849 -16.163 1.00 52.19 266 LYS A O 1
ATOM 2093 N N . ALA A 1 267 ? -1.137 -26.619 -15.907 1.00 48.78 267 ALA A N 1
ATOM 2094 C CA . ALA A 1 267 ? -1.903 -27.644 -15.195 1.00 48.78 267 ALA A CA 1
ATOM 2095 C C . ALA A 1 267 ? -2.604 -28.654 -16.132 1.00 48.78 267 ALA A C 1
ATOM 2097 O O . ALA A 1 267 ? -3.197 -29.615 -15.655 1.00 48.78 267 ALA A O 1
ATOM 2098 N N . GLY A 1 268 ? -2.543 -28.442 -17.455 1.00 41.00 268 GLY A N 1
ATOM 2099 C CA . GLY A 1 268 ? -3.274 -29.227 -18.460 1.00 41.00 268 GLY A CA 1
ATOM 2100 C C . GLY A 1 268 ? -2.416 -30.033 -19.439 1.00 41.00 268 GLY A C 1
ATOM 2101 O O . GLY A 1 268 ? -2.939 -30.467 -20.459 1.00 41.00 268 GLY A O 1
ATOM 2102 N N . SER A 1 269 ? -1.117 -30.214 -19.183 1.00 30.00 269 SER A N 1
ATOM 2103 C CA . SER A 1 269 ? -0.271 -31.099 -20.000 1.00 30.00 269 SER A CA 1
ATOM 2104 C C . SER A 1 269 ? -0.024 -32.414 -19.247 1.00 30.00 269 SER A C 1
ATOM 2106 O O . SER A 1 269 ? 0.689 -32.366 -18.242 1.00 30.00 269 SER A O 1
ATOM 2108 N N . PRO A 1 270 ? -0.640 -33.541 -19.659 1.00 43.00 270 PRO A N 1
ATOM 2109 C CA . PRO A 1 270 ? -0.282 -34.869 -19.159 1.00 43.00 270 PRO A CA 1
ATOM 2110 C C . PRO A 1 270 ? 1.146 -35.273 -19.550 1.00 43.00 270 PRO A C 1
ATOM 2112 O O . PRO A 1 270 ? 1.641 -34.787 -20.596 1.00 43.00 270 PRO A O 1
#

Radius of gyration: 18.23 Å; chains: 1; bounding box: 46×55×43 Å

Sequence (270 aa):
MNESQWNSEYDAVISVDLGWSPRKASRTAIAIWRPGQDPVWAKPGSSPDLLKLIGSFVGDRVLVLLDIPIRGTEGLDKAHPFRPLDMALIGCGIPLYPSYRAGSLGRELANAIEGISGGFRVVESYPFPVHRFMWAAQEEPWCLEGELRPVRGLEGWRNIWPPKYKRGPLPERRKNLRELVGVLGKFLPGDYSQLLPGPESGSKDLDTLGDLYDALVALRCGMEMARSSPWILEARVEGHEGMIPLLADTNLRGMWEEAVGRFTHKAGSP

pLDDT: mean 90.91, std 11.36, range [30.0, 98.5]

Foldseek 3Di:
DPPPDQPFPWQKEKFWQADLDQVCRQLIKMWMDGPPDAIDIDRLRHLVSVLVVLLVQAVTQYEYEYQAFQDQLPPADPVRQDDLLQQLCVLLLNDDDRNVSSPNVNNVSQCSSCVSYVSYDYAYEHLQLLLQVLQQQVVPLCCQVDDFADGHRCVCSNPGHQQDQLDDDPVSNLVSLVVLLSSLVSNGDDHPVVLRDDPPQDNVSSSSSVSNSSNSSRSSLRVCVRSVGPQWDQRDAPPGDHTYIHRDGPVSVVSSVVSSVVVVVVVPDD

Secondary structure (DSSP, 8-state):
--------S-SEEEEEE--SSGGGGGG-EEEEE-TTS--EEE--SSHHHHHHHHHTTTTS-EEEEEES--SS-TT--SSS-S-HHHHHHHHTT-----GGGGTTHHHHHHHHHHTT-TTEEEEE--HHHHHHHHHHTTT-GGGGGS-S---TT-TTGGG-----SSSS-HHHHHHHHHHHHHHHHHHSSS--GGGSPPTT--HHHHHHHHHHHHHHHHHHHHHHHHTT-TTEEEE--TTS---EEEE--HHHHHHHHHHHHHHHGGGG--